Protein AF-A0A5N3XY43-F1 (afdb_monomer)

InterPro domains:
  IPR001593 Small ribosomal subunit protein eS1 [PF01015] (17-109)
  IPR001593 Small ribosomal subunit protein eS1 [SM01397] (16-176)

pLDDT: mean 75.76, std 17.8, range [31.78, 92.0]

Organism: Muntiacus reevesi (NCBI:txid9886)

Nearest PDB structures (foldseek):
  7mqa-assembly1_NM  TM=8.660E-01  e=2.996E-18  Homo sapiens
  8p09-assembly1_D  TM=9.189E-01  e=1.490E-16  Oryctolagus cuniculus
  7oyc-assembly1_B2  TM=9.292E-01  e=2.317E-16  Xenopus laevis
  7oyb-assembly1_B2  TM=9.278E-01  e=1.440E-15  Danio rerio
  9cai-assembly1_AB  TM=9.083E-01  e=4.328E-14  Caenorhabditis elegans

Structure (mmCIF, N/CA/C/O backbone):
data_AF-A0A5N3XY43-F1
#
_entry.id   AF-A0A5N3XY43-F1
#
loop_
_atom_site.group_PDB
_atom_site.id
_atom_site.type_symbol
_atom_site.label_atom_id
_atom_site.label_alt_id
_atom_site.label_comp_id
_atom_site.label_asym_id
_atom_site.label_entity_id
_atom_site.label_seq_id
_atom_site.pdbx_PDB_ins_code
_atom_site.Cartn_x
_atom_site.Cartn_y
_atom_site.Cartn_z
_atom_site.occupancy
_atom_site.B_iso_or_equiv
_atom_site.auth_seq_id
_atom_site.auth_comp_id
_atom_site.auth_asym_id
_atom_site.auth_atom_id
_atom_site.pdbx_PDB_model_num
ATOM 1 N N . MET A 1 1 ? -72.876 29.616 42.151 1.00 42.25 1 MET A N 1
ATOM 2 C CA . MET A 1 1 ? -71.482 29.962 41.789 1.00 42.25 1 MET A CA 1
ATOM 3 C C . MET A 1 1 ? -70.571 28.803 42.185 1.00 42.25 1 MET A C 1
ATOM 5 O O . MET A 1 1 ? -70.225 28.684 43.352 1.00 42.25 1 MET A O 1
ATOM 9 N N . ALA A 1 2 ? -70.260 27.891 41.260 1.00 40.72 2 ALA A N 1
ATOM 10 C CA . ALA A 1 2 ? -69.389 26.744 41.533 1.00 40.72 2 ALA A CA 1
ATOM 11 C C . ALA A 1 2 ? -67.927 27.127 41.252 1.00 40.72 2 ALA A C 1
ATOM 13 O O . ALA A 1 2 ? -67.560 27.391 40.110 1.00 40.72 2 ALA A O 1
ATOM 14 N N . VAL A 1 3 ? -67.096 27.186 42.295 1.00 43.31 3 VAL A N 1
ATOM 15 C CA . VAL A 1 3 ? -65.660 27.475 42.177 1.00 43.31 3 VAL A CA 1
ATOM 16 C C . VAL A 1 3 ? -64.920 26.167 41.895 1.00 43.31 3 VAL A C 1
ATOM 18 O O . VAL A 1 3 ? -64.673 25.366 42.796 1.00 43.31 3 VAL A O 1
ATOM 21 N N . VAL A 1 4 ? -64.575 25.933 40.628 1.00 40.78 4 VAL A N 1
ATOM 22 C CA . VAL A 1 4 ? -63.738 24.802 40.203 1.00 40.78 4 VAL A CA 1
ATOM 23 C C . VAL A 1 4 ? -62.291 25.057 40.633 1.00 40.78 4 VAL A C 1
ATOM 25 O O . VAL A 1 4 ? -61.603 25.931 40.107 1.00 40.78 4 VAL A O 1
ATOM 28 N N . LYS A 1 5 ? -61.809 24.275 41.603 1.00 55.19 5 LYS A N 1
ATOM 29 C CA . LYS A 1 5 ? -60.388 24.207 41.966 1.00 55.19 5 LYS A CA 1
ATOM 30 C C . LYS A 1 5 ? -59.639 23.406 40.898 1.00 55.19 5 LYS A C 1
ATOM 32 O O . LYS A 1 5 ? -59.656 22.177 40.911 1.00 55.19 5 LYS A O 1
ATOM 37 N N . ASN A 1 6 ? -58.947 24.093 39.992 1.00 49.12 6 ASN A N 1
ATOM 38 C CA . ASN A 1 6 ? -58.052 23.450 39.031 1.00 49.12 6 ASN A CA 1
ATOM 39 C C . ASN A 1 6 ? -56.823 22.877 39.754 1.00 49.12 6 ASN A C 1
ATOM 41 O O . ASN A 1 6 ? -55.872 23.588 40.082 1.00 49.12 6 ASN A O 1
ATOM 45 N N . LYS A 1 7 ? -56.840 21.561 39.990 1.00 51.41 7 LYS A N 1
ATOM 46 C CA . LYS A 1 7 ? -55.684 20.785 40.446 1.00 51.41 7 LYS A CA 1
ATOM 47 C C . LYS A 1 7 ? -54.666 20.759 39.305 1.00 51.41 7 LYS A C 1
ATOM 49 O O . LYS A 1 7 ? -54.783 19.977 38.365 1.00 51.41 7 LYS A O 1
ATOM 54 N N . ARG A 1 8 ? -53.692 21.670 39.360 1.00 46.62 8 ARG A N 1
ATOM 55 C CA . ARG A 1 8 ? -52.588 21.768 38.400 1.00 46.62 8 ARG A CA 1
ATOM 56 C C . ARG A 1 8 ? -51.781 20.469 38.460 1.00 46.62 8 ARG A C 1
ATOM 58 O O . ARG A 1 8 ? -50.941 20.295 39.336 1.00 46.62 8 ARG A O 1
ATOM 65 N N . LEU A 1 9 ? -52.063 19.544 37.545 1.00 54.00 9 LEU A N 1
ATOM 66 C CA . LEU A 1 9 ? -51.230 18.371 37.311 1.00 54.00 9 LEU A CA 1
ATOM 67 C C . LEU A 1 9 ? -49.876 18.882 36.816 1.00 54.00 9 LEU A C 1
ATOM 69 O O . LEU A 1 9 ? -49.732 19.300 35.666 1.00 54.00 9 LEU A O 1
ATOM 73 N N . THR A 1 10 ? -48.882 18.897 37.701 1.00 53.62 10 THR A N 1
ATOM 74 C CA . THR A 1 10 ? -47.487 19.035 37.305 1.00 53.62 10 THR A CA 1
ATOM 75 C C . THR A 1 10 ? -47.173 17.833 36.432 1.00 53.62 10 THR A C 1
ATOM 77 O O . THR A 1 10 ? -46.960 16.719 36.904 1.00 53.62 10 THR A O 1
ATOM 80 N N . LYS A 1 11 ? -47.200 18.050 35.116 1.00 48.88 11 LYS A N 1
ATOM 81 C CA . LYS A 1 11 ? -46.644 17.124 34.138 1.00 48.88 11 LYS A CA 1
ATOM 82 C C . LYS A 1 11 ? -45.173 16.989 34.520 1.00 48.88 11 LYS A C 1
ATOM 84 O O . LYS A 1 11 ? -44.368 17.868 34.216 1.00 48.88 11 LYS A O 1
ATOM 89 N N . GLY A 1 12 ? -44.859 15.952 35.295 1.00 46.03 12 GLY A N 1
ATOM 90 C CA . GLY A 1 12 ? -43.515 15.582 35.701 1.00 46.03 12 GLY A CA 1
ATOM 91 C C . GLY A 1 12 ? -42.737 15.221 34.451 1.00 46.03 12 GLY A C 1
ATOM 92 O O . GLY A 1 12 ? -42.641 14.057 34.072 1.00 46.03 12 GLY A O 1
ATOM 93 N N . GLY A 1 13 ? -42.240 16.242 33.758 1.00 49.75 13 GLY A N 1
ATOM 94 C CA . GLY A 1 13 ? -41.305 16.077 32.671 1.00 49.75 13 GLY A CA 1
ATOM 95 C C . GLY A 1 13 ? -40.094 15.392 33.265 1.00 49.75 13 GLY A C 1
ATOM 96 O O . GLY A 1 13 ? -39.382 15.997 34.065 1.00 49.75 13 GLY A O 1
ATOM 97 N N . LYS A 1 14 ? -39.885 14.123 32.895 1.00 53.78 14 LYS A N 1
ATOM 98 C CA . LYS A 1 14 ? -38.599 13.439 33.019 1.00 53.78 14 LYS A CA 1
ATOM 99 C C . LYS A 1 14 ? -37.546 14.467 32.621 1.00 53.78 14 LYS A C 1
ATOM 101 O O . LYS A 1 14 ? -37.461 14.822 31.444 1.00 53.78 14 LYS A O 1
ATOM 106 N N . LYS A 1 15 ? -36.820 15.004 33.608 1.00 49.09 15 LYS A N 1
ATOM 107 C CA . LYS A 1 15 ? -35.686 15.900 33.392 1.00 49.09 15 LYS A CA 1
ATOM 108 C C . LYS A 1 15 ? -34.779 15.110 32.464 1.00 49.09 15 LYS A C 1
ATOM 110 O O . LYS A 1 15 ? -34.181 14.124 32.891 1.00 49.09 15 LYS A O 1
ATOM 115 N N . ARG A 1 16 ? -34.797 15.454 31.170 1.00 53.62 16 ARG A N 1
ATOM 116 C CA . ARG A 1 16 ? -33.917 14.868 30.162 1.00 53.62 16 ARG A CA 1
ATOM 117 C C . ARG A 1 16 ? -32.537 14.958 30.781 1.00 53.62 16 ARG A C 1
ATOM 119 O O . ARG A 1 16 ? -32.094 16.073 31.055 1.00 53.62 16 ARG A O 1
ATOM 126 N N . ALA A 1 17 ? -31.945 13.802 31.086 1.00 58.19 17 ALA A N 1
ATOM 127 C CA . ALA A 1 17 ? -30.594 13.719 31.606 1.00 58.19 17 ALA A CA 1
ATOM 128 C C . ALA A 1 17 ? -29.759 14.685 30.772 1.00 58.19 17 ALA A C 1
ATOM 130 O O . ALA A 1 17 ? -29.718 14.562 29.543 1.00 58.19 17 ALA A O 1
ATOM 131 N N . LYS A 1 18 ? -29.257 15.734 31.430 1.00 55.16 18 LYS A N 1
ATOM 132 C CA . LYS A 1 18 ? -28.479 16.794 30.799 1.00 55.16 18 LYS A CA 1
ATOM 133 C C . LYS A 1 18 ? -27.360 16.042 30.091 1.00 55.16 18 LYS A C 1
ATOM 135 O O . LYS A 1 18 ? -26.547 15.431 30.779 1.00 55.16 18 LYS A O 1
ATOM 140 N N . LYS A 1 19 ? -27.398 15.954 28.754 1.00 64.38 19 LYS A N 1
ATOM 141 C CA . LYS A 1 19 ? -26.321 15.313 27.997 1.00 64.38 19 LYS A CA 1
ATOM 142 C C . LYS A 1 19 ? -25.081 16.093 28.389 1.00 64.38 19 LYS A C 1
ATOM 144 O O . LYS A 1 19 ? -24.950 17.255 28.009 1.00 64.38 19 LYS A O 1
ATOM 149 N N . THR A 1 20 ? -24.248 15.496 29.230 1.00 68.31 20 THR A N 1
ATOM 150 C CA . THR A 1 20 ? -22.934 16.041 29.509 1.00 68.31 20 THR A CA 1
ATOM 151 C C . THR A 1 20 ? -22.259 16.158 28.152 1.00 68.31 20 THR A C 1
ATOM 153 O O . THR A 1 20 ? -22.354 15.254 27.314 1.00 68.31 20 THR A O 1
ATOM 156 N N . VAL A 1 21 ? -21.703 17.333 27.871 1.00 76.81 21 VAL A N 1
ATOM 157 C CA . VAL A 1 21 ? -20.930 17.550 26.653 1.00 76.81 21 VAL A CA 1
ATOM 158 C C . VAL A 1 21 ? -19.679 16.697 26.821 1.00 76.81 21 VAL A C 1
ATOM 160 O O . VAL A 1 21 ? -18.743 17.079 27.510 1.00 76.81 21 VAL A O 1
ATOM 163 N N . VAL A 1 22 ? -19.740 15.467 26.313 1.00 78.50 22 VAL A N 1
ATOM 164 C CA . VAL A 1 22 ? -18.626 14.521 26.342 1.00 78.50 22 VAL A CA 1
ATOM 165 C C . VAL A 1 22 ? -17.770 14.790 25.119 1.00 78.50 22 VAL A C 1
ATOM 167 O O . VAL A 1 22 ? -18.287 14.791 23.997 1.00 78.50 22 VAL A O 1
ATOM 170 N N . ASP A 1 23 ? -16.476 14.984 25.354 1.00 87.88 23 ASP A N 1
ATOM 171 C CA . ASP A 1 23 ? -15.492 15.223 24.308 1.00 87.88 23 ASP A CA 1
ATOM 172 C C . ASP A 1 23 ? -15.515 14.093 23.250 1.00 87.88 23 ASP A C 1
ATOM 174 O O . ASP A 1 23 ? -15.510 12.909 23.609 1.00 87.88 23 ASP A O 1
ATOM 178 N N . PRO A 1 24 ? 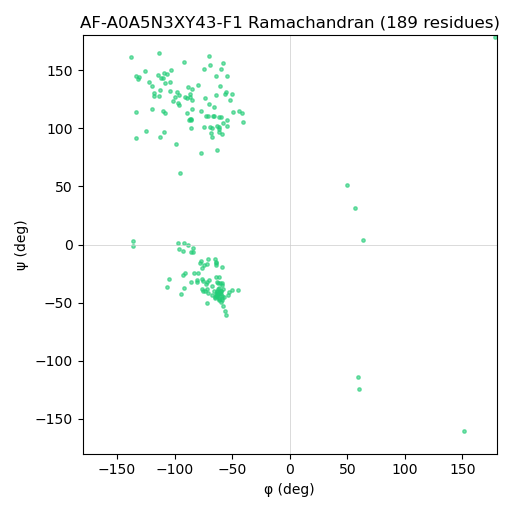-15.558 14.409 21.944 1.00 85.62 24 PRO A N 1
ATOM 179 C CA . PRO A 1 24 ? -15.601 13.397 20.890 1.00 85.62 24 PRO A CA 1
ATOM 180 C C . PRO A 1 24 ? -14.389 12.452 20.838 1.00 85.62 24 PRO A C 1
ATOM 182 O O . PRO A 1 24 ? -14.544 11.314 20.389 1.00 85.62 24 PRO A O 1
ATOM 185 N N . VAL A 1 25 ? -13.201 12.881 21.275 1.00 89.62 25 VAL A N 1
ATOM 186 C CA . VAL A 1 25 ? -11.962 12.081 21.275 1.00 89.62 25 VAL A CA 1
ATOM 187 C C . VAL A 1 25 ? -11.971 11.050 22.399 1.00 89.62 25 VAL A C 1
ATOM 189 O O . VAL A 1 25 ? -11.489 9.940 22.195 1.00 89.62 25 VAL A O 1
ATOM 192 N N . SER A 1 26 ? -12.620 11.342 23.530 1.00 86.81 26 SER A N 1
ATOM 193 C CA . SER A 1 26 ? -12.769 10.386 24.647 1.00 86.81 26 SER A CA 1
ATOM 194 C C . SER A 1 26 ? -13.476 9.074 24.265 1.00 86.81 26 SER A C 1
ATOM 196 O O . SER A 1 26 ? -13.355 8.061 24.950 1.00 86.81 26 SER A O 1
ATOM 198 N N . LYS A 1 27 ? -14.219 9.081 23.152 1.00 88.75 27 LYS A N 1
ATOM 199 C CA . LYS A 1 27 ? -14.930 7.915 22.610 1.00 88.75 27 LYS A CA 1
ATOM 200 C C . LYS A 1 27 ? -14.102 7.121 21.602 1.00 88.75 27 LYS A C 1
ATOM 202 O O . LYS A 1 27 ? -14.636 6.176 21.019 1.00 88.75 27 LYS A O 1
ATOM 207 N N . LYS A 1 28 ? -12.856 7.515 21.337 1.00 91.94 28 LYS A N 1
ATOM 208 C CA . LYS A 1 28 ? -11.986 6.880 20.349 1.00 91.94 28 LYS A CA 1
ATOM 209 C C . LYS A 1 28 ? -10.841 6.129 21.030 1.00 91.94 28 LYS A C 1
ATOM 211 O O . LYS A 1 28 ? -10.302 6.596 22.025 1.00 91.94 28 LYS A O 1
ATOM 216 N N . ASP A 1 29 ? -10.469 4.989 20.460 1.00 90.88 29 ASP A N 1
ATOM 217 C CA . ASP A 1 29 ? -9.334 4.175 20.891 1.00 90.88 29 ASP A CA 1
ATOM 218 C C . ASP A 1 29 ? -8.247 4.145 19.813 1.00 90.88 29 ASP A C 1
ATOM 220 O O . ASP A 1 29 ? -8.529 4.165 18.611 1.00 90.88 29 ASP A O 1
ATOM 224 N N . TRP A 1 30 ? -6.993 4.093 20.266 1.00 91.50 30 TRP A N 1
ATOM 225 C CA . TRP A 1 30 ? -5.820 3.970 19.407 1.00 91.50 30 TRP A CA 1
ATOM 226 C C . TRP A 1 30 ? -5.545 2.508 19.054 1.00 91.50 30 TRP A C 1
ATOM 228 O O . TRP A 1 30 ? -5.510 1.645 19.936 1.00 91.50 30 TRP A O 1
ATOM 238 N N . TYR A 1 31 ? -5.284 2.267 17.773 1.00 91.81 31 TYR A N 1
ATOM 239 C CA . TYR A 1 31 ? -4.891 0.982 17.208 1.00 91.81 31 TYR A CA 1
ATOM 240 C C . TYR A 1 31 ? -3.518 1.098 16.556 1.00 91.81 31 TYR A C 1
ATOM 242 O O . TYR A 1 31 ? -3.258 2.056 15.829 1.00 91.81 31 TYR A O 1
ATOM 250 N N . ASP A 1 32 ? -2.655 0.116 16.791 1.00 91.69 32 ASP A N 1
ATOM 251 C CA . ASP A 1 32 ? -1.311 0.075 16.219 1.00 91.69 32 ASP A CA 1
ATOM 252 C C . ASP A 1 32 ? -1.366 -0.555 14.824 1.00 91.69 32 ASP A C 1
ATOM 254 O O . ASP A 1 32 ? -1.853 -1.673 14.645 1.00 91.69 32 ASP A O 1
ATOM 258 N N . MET A 1 33 ? -0.869 0.157 13.817 1.00 90.31 33 MET A N 1
ATOM 259 C CA . MET A 1 33 ? -0.844 -0.318 12.438 1.00 90.31 33 MET A CA 1
ATOM 260 C C . MET A 1 33 ? 0.451 -1.047 12.125 1.00 90.31 33 MET A C 1
ATOM 262 O O . MET A 1 33 ? 1.549 -0.507 12.306 1.00 90.31 33 MET A O 1
ATOM 266 N N . LYS A 1 34 ? 0.301 -2.265 11.608 1.00 90.88 34 LYS A N 1
ATOM 267 C CA . LYS A 1 34 ? 1.396 -3.153 11.251 1.00 90.88 34 LYS A CA 1
ATOM 268 C C . LYS A 1 34 ? 1.459 -3.384 9.745 1.00 90.88 34 LYS A C 1
ATOM 270 O O . LYS A 1 34 ? 0.468 -3.772 9.122 1.00 90.88 34 LYS A O 1
ATOM 275 N N . ALA A 1 35 ? 2.638 -3.160 9.178 1.00 88.88 35 ALA A N 1
ATOM 276 C CA . ALA A 1 35 ? 2.973 -3.475 7.799 1.00 88.88 35 ALA A CA 1
ATOM 277 C C . ALA A 1 35 ? 3.047 -4.988 7.577 1.00 88.88 35 ALA A C 1
ATOM 279 O O . ALA A 1 35 ? 3.343 -5.757 8.499 1.00 88.88 35 ALA A O 1
ATOM 280 N N . SER A 1 36 ? 2.819 -5.394 6.328 1.00 85.31 36 SER A N 1
ATOM 281 C CA . SER A 1 36 ? 3.077 -6.757 5.862 1.00 85.31 36 SER A CA 1
ATOM 282 C C . SER A 1 36 ? 4.549 -7.157 6.053 1.00 85.31 36 SER A C 1
ATOM 284 O O . SER A 1 36 ? 5.448 -6.317 6.097 1.00 85.31 36 SER A O 1
ATOM 286 N N . VAL A 1 37 ? 4.803 -8.466 6.136 1.00 83.44 37 VAL A N 1
ATOM 287 C CA . VAL A 1 37 ? 6.124 -9.066 6.415 1.00 83.44 37 VAL A CA 1
ATOM 288 C C . VAL A 1 37 ? 7.160 -8.781 5.318 1.00 83.44 37 VAL A C 1
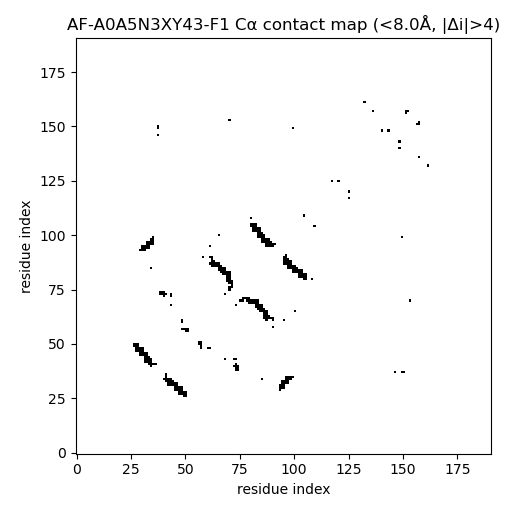ATOM 290 O O . VAL A 1 37 ? 8.351 -8.940 5.554 1.00 83.44 37 VAL A O 1
ATOM 293 N N . SER A 1 38 ? 6.734 -8.339 4.132 1.00 82.38 38 SER A N 1
ATOM 294 C CA . SER A 1 38 ? 7.641 -7.931 3.050 1.00 82.38 38 SER A CA 1
ATOM 295 C C . SER A 1 38 ? 8.509 -6.713 3.396 1.00 82.38 38 SER A C 1
ATOM 297 O O . 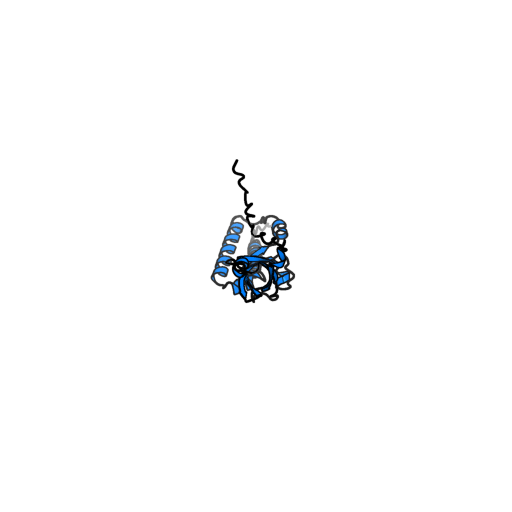SER A 1 38 ? 9.489 -6.455 2.705 1.00 82.38 38 SER A O 1
ATOM 299 N N . PHE A 1 39 ? 8.170 -5.969 4.451 1.00 84.62 39 PHE A N 1
ATOM 300 C CA . PHE A 1 39 ? 8.873 -4.760 4.866 1.00 84.62 39 PHE A CA 1
ATOM 301 C C . PHE A 1 39 ? 9.668 -4.963 6.159 1.00 84.62 39 PHE A C 1
ATOM 303 O O . PHE A 1 39 ? 9.259 -5.719 7.043 1.00 84.62 39 PHE A O 1
ATOM 310 N N . ASN A 1 40 ? 10.801 -4.264 6.284 1.00 85.19 40 ASN A N 1
ATOM 311 C CA . ASN A 1 40 ? 11.683 -4.394 7.446 1.00 85.19 40 ASN A CA 1
ATOM 312 C C . ASN A 1 40 ? 11.058 -3.742 8.692 1.00 85.19 40 ASN A C 1
ATOM 314 O O . ASN A 1 40 ? 10.912 -4.374 9.742 1.00 85.19 40 ASN A O 1
ATOM 318 N N . ILE A 1 41 ? 10.607 -2.490 8.562 1.00 87.69 41 ILE A N 1
ATOM 319 C CA . ILE A 1 41 ? 9.897 -1.789 9.632 1.00 87.69 41 ILE A CA 1
ATOM 320 C C . ILE A 1 41 ? 8.421 -2.163 9.569 1.00 87.69 41 ILE A C 1
ATOM 322 O O . ILE A 1 41 ? 7.716 -1.842 8.616 1.00 87.69 41 ILE A O 1
ATOM 326 N N . ARG A 1 42 ? 7.923 -2.819 10.621 1.00 88.94 42 ARG A N 1
ATOM 327 C CA . ARG A 1 42 ? 6.511 -3.221 10.679 1.00 88.94 42 ARG A CA 1
ATOM 328 C C . ARG A 1 42 ? 5.608 -2.193 11.333 1.00 88.94 42 ARG A C 1
ATOM 330 O O . ARG A 1 42 ? 4.425 -2.197 11.045 1.00 88.94 42 ARG A O 1
ATOM 337 N N . ASN A 1 43 ? 6.107 -1.324 12.202 1.00 87.81 43 ASN A N 1
ATOM 338 C CA . ASN A 1 43 ? 5.250 -0.356 12.882 1.00 87.81 43 ASN A CA 1
ATOM 339 C C . ASN A 1 43 ? 5.110 0.901 12.016 1.00 87.81 43 ASN A C 1
ATOM 341 O O . ASN A 1 43 ? 6.051 1.677 11.905 1.00 87.81 43 ASN A O 1
ATOM 345 N N . ILE A 1 44 ? 3.937 1.085 11.408 1.00 83.69 44 ILE A N 1
ATOM 346 C CA . ILE A 1 44 ? 3.649 2.199 10.484 1.00 83.69 44 ILE A CA 1
ATOM 347 C C . ILE A 1 44 ? 3.195 3.439 11.266 1.00 83.69 44 ILE A C 1
ATOM 349 O O . ILE A 1 44 ? 3.444 4.572 10.867 1.00 83.69 44 ILE A O 1
ATOM 353 N N . GLY A 1 45 ? 2.508 3.223 12.389 1.00 88.44 45 GLY A N 1
ATOM 354 C CA . GLY A 1 45 ? 1.953 4.285 13.219 1.00 88.44 45 GLY A CA 1
ATOM 355 C C . GLY A 1 45 ? 0.713 3.822 13.969 1.00 88.44 45 GLY A C 1
ATOM 356 O O . GLY A 1 45 ? 0.484 2.622 14.127 1.00 88.44 45 GLY A O 1
ATOM 357 N N . LYS A 1 46 ? -0.097 4.781 14.422 1.00 91.06 46 LYS A N 1
ATOM 358 C CA . LYS A 1 46 ? -1.350 4.514 15.131 1.00 91.06 46 LYS A CA 1
ATOM 359 C C . LYS A 1 46 ? -2.522 5.158 14.411 1.00 91.06 46 LYS A C 1
ATOM 361 O O . LYS A 1 46 ? -2.409 6.295 13.959 1.00 91.06 46 LYS A O 1
ATOM 366 N N . ASN A 1 47 ? -3.645 4.456 14.349 1.00 90.38 47 ASN A N 1
ATOM 367 C CA . ASN A 1 47 ? -4.905 4.995 13.855 1.00 90.38 47 ASN A CA 1
ATOM 368 C C . ASN A 1 47 ? -5.915 5.111 15.000 1.00 90.38 47 ASN A C 1
ATOM 370 O O . ASN A 1 47 ? -5.951 4.269 15.897 1.00 90.38 47 ASN A O 1
ATOM 374 N N . LEU A 1 48 ? -6.729 6.161 14.975 1.00 90.06 48 LEU A N 1
ATOM 375 C CA . LEU A 1 48 ? -7.697 6.470 16.020 1.00 90.06 48 LEU A CA 1
ATOM 376 C C . LEU A 1 48 ? -9.113 6.243 15.487 1.00 90.06 48 LEU A C 1
ATOM 378 O O . LEU A 1 48 ? -9.576 6.990 14.624 1.00 90.06 48 LEU A O 1
ATOM 382 N N . VAL A 1 49 ? -9.834 5.271 16.045 1.00 90.88 49 VAL A N 1
ATOM 383 C CA . VAL A 1 49 ? -11.214 4.964 15.635 1.00 90.88 49 VAL A CA 1
ATOM 384 C C . VAL A 1 49 ? -12.163 4.978 16.825 1.00 90.88 49 VAL A C 1
ATOM 386 O O . VAL A 1 49 ? -11.787 4.719 17.964 1.00 90.88 49 VAL A O 1
ATOM 389 N N . THR A 1 50 ? -13.418 5.343 16.569 1.00 90.38 50 THR A N 1
ATOM 390 C CA . THR A 1 50 ? -14.486 5.326 17.570 1.00 90.38 50 THR A CA 1
ATOM 391 C C . THR A 1 50 ? -14.713 3.922 18.117 1.00 90.38 50 THR A C 1
ATOM 393 O O . THR A 1 50 ? -14.825 2.964 17.350 1.00 90.38 50 THR A O 1
ATOM 396 N N . ARG A 1 51 ? -14.867 3.821 19.438 1.00 89.69 51 ARG A N 1
ATOM 397 C CA . ARG A 1 51 ? -15.318 2.604 20.119 1.00 89.69 51 ARG A CA 1
ATOM 398 C C . ARG A 1 51 ? -16.640 2.111 19.549 1.00 89.69 51 ARG A C 1
ATOM 400 O O . ARG A 1 51 ? -17.505 2.928 19.223 1.00 89.69 51 ARG A O 1
ATOM 407 N N . THR A 1 52 ? -16.803 0.793 19.506 1.00 89.81 52 THR A N 1
ATOM 408 C CA . THR A 1 52 ? -18.045 0.136 19.100 1.00 89.81 52 THR A CA 1
ATOM 409 C C . THR A 1 52 ? -19.215 0.703 19.901 1.00 89.81 52 THR A C 1
ATOM 411 O O . THR A 1 52 ? -19.192 0.727 21.133 1.00 89.81 52 THR A O 1
ATOM 414 N N . GLN A 1 53 ? -20.231 1.194 19.195 1.00 85.19 53 GLN A N 1
ATOM 415 C CA . GLN A 1 53 ? -21.440 1.769 19.785 1.00 85.19 53 GLN A CA 1
ATOM 416 C C . GLN A 1 53 ? -22.662 1.200 19.069 1.00 85.19 53 GLN A C 1
ATOM 418 O O . GLN A 1 53 ? -22.892 1.479 17.890 1.00 85.19 53 GLN A O 1
ATOM 423 N N . GLY A 1 54 ? -23.462 0.417 19.795 1.00 88.75 54 GLY A N 1
ATOM 424 C CA . GLY A 1 54 ? -24.617 -0.274 19.224 1.00 88.75 54 GLY A CA 1
ATOM 425 C C . GLY A 1 54 ? -24.187 -1.231 18.113 1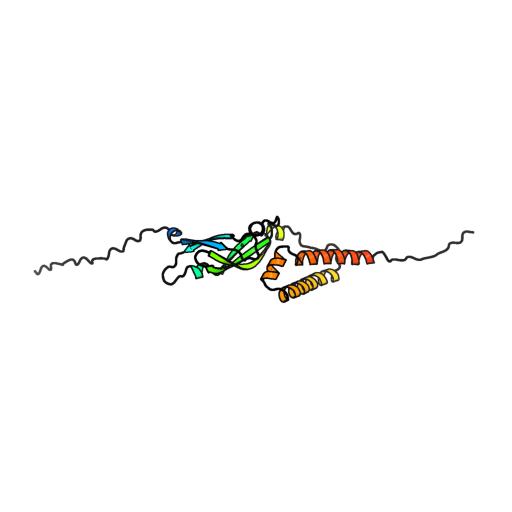.00 88.75 54 GLY A C 1
ATOM 426 O O . GLY A 1 54 ? -23.336 -2.086 18.329 1.00 88.75 54 GLY A O 1
ATOM 427 N N . THR A 1 55 ? -24.755 -1.062 16.921 1.00 90.06 55 THR A N 1
ATOM 428 C CA . THR A 1 55 ? -24.464 -1.881 15.733 1.00 90.06 55 THR A CA 1
ATOM 429 C C . THR A 1 55 ? -23.236 -1.428 14.941 1.00 90.06 55 THR A C 1
ATOM 431 O O . THR A 1 55 ? -22.838 -2.112 14.005 1.00 90.06 55 THR A O 1
ATOM 434 N N . LYS A 1 56 ? -22.621 -0.287 15.280 1.00 87.06 56 LYS A N 1
ATOM 435 C CA . LYS A 1 56 ? -21.423 0.207 14.587 1.00 87.06 56 LYS A CA 1
ATOM 436 C C . LYS A 1 56 ? -20.175 -0.397 15.212 1.00 87.06 56 LYS A C 1
ATOM 438 O O . LYS A 1 56 ? -19.806 -0.009 16.322 1.00 87.06 56 LYS A O 1
ATOM 443 N N . ILE A 1 57 ? -19.540 -1.318 14.495 1.00 90.00 57 ILE A N 1
ATOM 444 C CA . ILE A 1 57 ? -18.346 -2.031 14.948 1.00 90.00 57 ILE A CA 1
ATOM 445 C C . ILE A 1 57 ? -17.093 -1.235 14.573 1.00 90.00 57 ILE A C 1
ATOM 447 O O . ILE A 1 57 ? -16.959 -0.739 13.455 1.00 90.00 57 ILE A O 1
ATOM 451 N N . THR A 1 58 ? -16.148 -1.124 15.506 1.00 84.38 58 THR A N 1
ATOM 452 C CA . THR A 1 58 ? -14.853 -0.463 15.276 1.00 84.38 58 THR A CA 1
ATOM 453 C C . THR A 1 58 ? -14.040 -1.107 14.146 1.00 84.38 58 THR A C 1
ATOM 455 O O . THR A 1 58 ? -13.368 -0.392 13.410 1.00 84.38 58 THR A O 1
ATOM 458 N N . SER A 1 59 ? -14.112 -2.433 13.972 1.00 85.62 59 SER A N 1
ATOM 459 C CA . SER A 1 59 ? -13.379 -3.152 12.919 1.00 85.62 59 SER A CA 1
ATOM 460 C C . SER A 1 59 ? -13.769 -2.710 11.516 1.00 85.62 59 SER A C 1
ATOM 462 O O . SER A 1 59 ? -12.900 -2.599 10.660 1.00 85.62 59 SER A O 1
ATOM 464 N N . ASP A 1 60 ? -15.047 -2.420 11.288 1.00 87.25 60 ASP A N 1
ATOM 465 C CA . ASP A 1 60 ? -15.554 -2.062 9.960 1.00 87.25 60 ASP A CA 1
ATOM 466 C C . ASP A 1 60 ? -15.167 -0.630 9.592 1.00 87.25 60 ASP A C 1
ATOM 468 O O . ASP A 1 60 ? -14.947 -0.326 8.430 1.00 87.25 60 ASP A O 1
ATOM 472 N N . GLY A 1 61 ? -15.021 0.245 10.594 1.00 85.12 61 GLY A N 1
ATOM 473 C CA . GLY A 1 61 ? -14.472 1.588 10.399 1.00 85.12 61 GLY A CA 1
ATOM 474 C C . GLY A 1 61 ? -12.946 1.627 10.259 1.00 85.12 61 GLY A C 1
ATOM 475 O O . GLY A 1 61 ? -12.412 2.655 9.856 1.00 85.12 61 GLY A O 1
ATOM 476 N N . LEU A 1 62 ? -12.245 0.550 10.632 1.00 86.56 62 LEU A N 1
ATOM 477 C CA . LEU A 1 62 ? -10.795 0.405 10.458 1.00 86.56 62 LEU A CA 1
ATOM 478 C C . LEU A 1 62 ? -10.443 -0.267 9.133 1.00 86.56 62 LEU A C 1
ATOM 480 O O . LEU A 1 62 ? -9.445 0.099 8.515 1.00 86.56 62 LEU A O 1
ATOM 484 N N . ARG A 1 63 ? -11.241 -1.251 8.713 1.00 85.25 63 ARG A N 1
ATOM 485 C CA . ARG A 1 63 ? -11.116 -1.893 7.404 1.00 85.25 63 ARG A CA 1
ATOM 486 C C . ARG A 1 63 ? -11.285 -0.863 6.290 1.00 85.25 63 ARG A C 1
ATOM 488 O O . ARG A 1 63 ? -11.909 0.178 6.477 1.00 85.25 63 ARG A O 1
ATOM 495 N N . ASP A 1 64 ? -10.631 -1.127 5.167 1.00 83.00 64 ASP A N 1
ATOM 496 C CA . ASP A 1 64 ? -10.620 -0.273 3.972 1.00 83.00 64 ASP A CA 1
ATOM 497 C C . ASP A 1 64 ? -9.991 1.121 4.143 1.00 83.00 64 ASP A C 1
ATOM 499 O O . ASP A 1 64 ? -9.919 1.902 3.193 1.00 83.00 64 ASP A O 1
ATOM 503 N N . CYS A 1 65 ? -9.438 1.435 5.318 1.00 85.56 65 CYS A N 1
ATOM 504 C CA . CYS A 1 65 ? -8.590 2.609 5.476 1.00 85.56 65 CYS A CA 1
ATOM 505 C C . CYS A 1 65 ? -7.264 2.386 4.732 1.00 85.56 65 CYS A C 1
ATOM 507 O O . CYS A 1 65 ? -6.519 1.452 5.045 1.00 85.56 65 CYS A O 1
ATOM 509 N N . VAL A 1 66 ? -6.969 3.261 3.765 1.00 90.44 66 VAL A N 1
ATOM 510 C CA . VAL A 1 66 ? -5.729 3.246 2.978 1.00 90.44 66 VAL A CA 1
ATOM 511 C C . VAL A 1 66 ? -4.751 4.273 3.539 1.00 90.44 66 VAL A C 1
ATOM 513 O O . VAL A 1 66 ? -5.070 5.454 3.662 1.00 90.44 66 VAL A O 1
ATOM 516 N N . PHE A 1 67 ? -3.539 3.823 3.837 1.00 88.75 67 PHE A N 1
ATOM 517 C CA . PHE A 1 67 ? -2.453 4.639 4.360 1.00 88.75 67 PHE A CA 1
ATOM 518 C C . PHE A 1 67 ? -1.343 4.755 3.339 1.00 88.75 67 PHE A C 1
ATOM 520 O O . PHE A 1 67 ? -0.904 3.760 2.770 1.00 88.75 67 PHE A O 1
ATOM 527 N N . GLU A 1 68 ? -0.870 5.975 3.134 1.00 89.69 68 GLU A N 1
ATOM 528 C CA . GLU A 1 68 ? 0.250 6.261 2.253 1.00 89.69 68 GLU A CA 1
ATOM 529 C C . GLU A 1 68 ? 1.513 6.470 3.089 1.00 89.69 68 GLU A C 1
ATOM 531 O O . GLU A 1 68 ? 1.537 7.321 3.978 1.00 89.69 68 GLU A O 1
ATOM 536 N N . MET A 1 69 ? 2.560 5.695 2.811 1.00 87.50 69 MET A N 1
ATOM 537 C CA . MET A 1 69 ? 3.834 5.766 3.525 1.00 87.50 69 MET A CA 1
ATOM 538 C C . MET A 1 69 ? 5.002 5.814 2.542 1.00 87.50 69 MET A C 1
ATOM 540 O O . MET A 1 69 ? 4.970 5.150 1.509 1.00 87.50 69 MET A O 1
ATOM 544 N N . SER A 1 70 ? 6.044 6.592 2.838 1.00 87.00 70 SER A N 1
ATOM 545 C CA . SER A 1 70 ? 7.264 6.596 2.024 1.00 87.00 70 SER A CA 1
ATOM 546 C C . SER A 1 70 ? 8.102 5.337 2.261 1.00 87.00 70 SER A C 1
ATOM 548 O O . SER A 1 70 ? 8.102 4.772 3.357 1.00 87.00 70 SER A O 1
ATOM 550 N N . LEU A 1 71 ? 8.858 4.916 1.244 1.00 85.50 71 LEU A N 1
ATOM 551 C CA . LEU A 1 71 ? 9.749 3.754 1.336 1.00 85.50 71 LEU A CA 1
ATOM 552 C C . LEU A 1 71 ? 10.842 3.924 2.410 1.00 85.50 71 LEU A C 1
ATOM 554 O O . LEU A 1 71 ? 11.183 2.959 3.091 1.00 85.50 71 LEU A O 1
ATOM 558 N N . THR A 1 72 ? 11.319 5.154 2.635 1.00 85.88 72 THR A N 1
ATOM 559 C CA . THR A 1 72 ? 12.284 5.484 3.705 1.00 85.88 72 THR A CA 1
ATOM 560 C C . THR A 1 72 ? 11.814 5.007 5.074 1.00 85.88 72 THR A C 1
ATOM 562 O O . THR A 1 72 ? 12.578 4.411 5.822 1.00 85.88 72 THR A O 1
ATOM 565 N N . ASN A 1 73 ? 10.535 5.206 5.387 1.00 85.31 73 ASN A N 1
ATOM 566 C CA . ASN A 1 73 ? 9.973 4.876 6.697 1.00 85.31 73 ASN A CA 1
ATOM 567 C C . ASN A 1 73 ? 9.734 3.373 6.864 1.00 85.31 73 ASN A C 1
ATOM 569 O O . ASN A 1 73 ? 9.478 2.899 7.966 1.00 85.31 73 ASN A O 1
ATOM 573 N N . LEU A 1 74 ? 9.768 2.634 5.759 1.00 84.62 74 LEU A N 1
ATOM 574 C CA . LEU A 1 74 ? 9.378 1.237 5.696 1.00 84.62 74 LEU A CA 1
ATOM 575 C C . LEU A 1 74 ? 10.597 0.306 5.609 1.00 84.62 74 LEU A C 1
ATOM 577 O O . LEU A 1 74 ? 10.560 -0.823 6.105 1.00 84.62 74 LEU A O 1
ATOM 581 N N . GLN A 1 75 ? 11.693 0.790 5.019 1.00 81.75 75 GLN A N 1
ATOM 582 C CA . GLN A 1 75 ? 12.891 -0.005 4.753 1.00 81.75 75 GLN A CA 1
ATOM 583 C C . GLN A 1 75 ? 14.222 0.694 5.077 1.00 81.75 75 GLN A C 1
ATOM 585 O O . GLN A 1 75 ? 15.260 0.049 4.966 1.00 81.75 75 GLN A O 1
ATOM 590 N N . ASN A 1 76 ? 14.202 1.952 5.542 1.00 78.81 76 ASN A N 1
ATOM 591 C CA . ASN A 1 76 ? 15.395 2.773 5.812 1.00 78.81 76 ASN A CA 1
ATOM 592 C C . ASN A 1 76 ? 16.330 2.940 4.600 1.00 78.81 76 ASN A C 1
ATOM 594 O O . ASN A 1 76 ? 17.540 3.042 4.766 1.00 78.81 76 ASN A O 1
ATOM 598 N N . ASP A 1 77 ? 15.776 2.940 3.388 1.00 78.44 77 ASP A N 1
ATOM 599 C CA . ASP A 1 77 ? 16.527 3.195 2.154 1.00 78.44 77 ASP A CA 1
ATOM 600 C C . ASP A 1 77 ? 16.500 4.696 1.799 1.00 78.44 77 ASP A C 1
ATOM 602 O O . ASP A 1 77 ? 15.574 5.410 2.194 1.00 78.44 77 ASP A O 1
ATOM 606 N N . GLU A 1 78 ? 17.473 5.182 1.026 1.00 68.62 78 GLU A N 1
ATOM 607 C CA . GLU A 1 78 ? 17.619 6.602 0.642 1.00 68.62 78 GLU A CA 1
ATOM 608 C C . GLU A 1 78 ? 16.537 7.074 -0.353 1.00 68.62 78 GLU A C 1
ATOM 610 O O . GLU A 1 78 ? 16.332 8.269 -0.584 1.00 68.62 78 GLU A O 1
ATOM 615 N N . VAL A 1 79 ? 15.790 6.136 -0.937 1.00 76.12 79 VAL A N 1
ATOM 616 C CA . VAL A 1 79 ? 14.776 6.381 -1.969 1.00 76.12 79 VAL A CA 1
ATOM 617 C C . VAL A 1 79 ? 13.479 6.940 -1.357 1.00 76.12 79 VAL A C 1
ATOM 619 O O . VAL A 1 79 ? 12.470 6.250 -1.206 1.00 76.12 79 VAL A O 1
ATOM 622 N N . ALA A 1 80 ? 13.469 8.237 -1.044 1.00 77.56 80 ALA A N 1
ATOM 623 C CA . ALA A 1 80 ? 12.323 8.922 -0.429 1.00 77.56 80 ALA A CA 1
ATOM 624 C C . ALA A 1 80 ? 11.116 9.134 -1.357 1.00 77.56 80 ALA A C 1
ATOM 626 O O . ALA A 1 80 ? 10.010 9.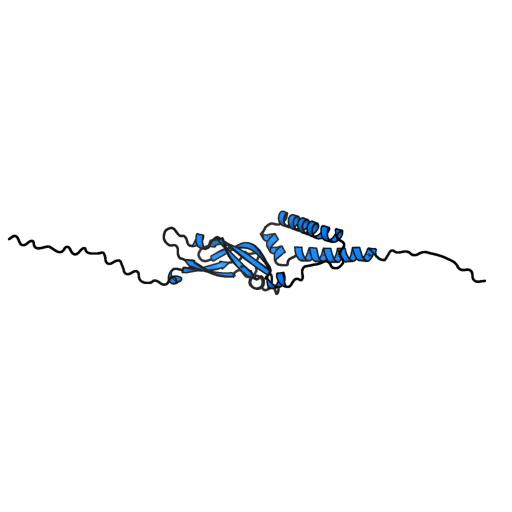417 -0.899 1.00 77.56 80 ALA A O 1
ATOM 627 N N . PHE A 1 81 ? 11.305 9.018 -2.670 1.00 82.25 81 PHE A N 1
ATOM 628 C CA . PHE A 1 81 ? 10.309 9.442 -3.652 1.00 82.25 81 PHE A CA 1
ATOM 629 C C . PHE A 1 81 ? 9.235 8.411 -3.996 1.00 82.25 81 PHE A C 1
ATOM 631 O O . PHE A 1 81 ? 8.300 8.734 -4.732 1.00 82.25 81 PHE A O 1
ATOM 638 N N . ARG A 1 82 ? 9.354 7.186 -3.482 1.00 86.94 82 ARG A N 1
ATOM 639 C CA . ARG A 1 82 ? 8.362 6.123 -3.666 1.00 86.94 82 ARG A CA 1
ATOM 640 C C . ARG A 1 82 ? 7.446 6.061 -2.455 1.00 86.94 82 ARG A C 1
ATOM 642 O O . ARG A 1 82 ? 7.911 6.041 -1.314 1.00 86.94 82 ARG A O 1
ATOM 649 N N . LYS A 1 83 ? 6.145 6.021 -2.716 1.00 89.56 83 LYS A N 1
ATOM 650 C CA . LYS A 1 83 ? 5.081 5.964 -1.718 1.00 89.56 83 LYS A CA 1
ATOM 651 C C . LYS A 1 83 ? 4.299 4.675 -1.899 1.00 89.56 83 LYS A C 1
ATOM 653 O O . LYS A 1 83 ? 3.879 4.352 -3.003 1.00 89.56 83 LYS A O 1
ATOM 658 N N . PHE A 1 84 ? 4.090 3.948 -0.817 1.00 89.75 84 PHE A N 1
ATOM 659 C CA . PHE A 1 84 ? 3.314 2.720 -0.776 1.00 89.75 84 PHE A CA 1
ATOM 660 C C . PHE A 1 84 ? 1.961 3.007 -0.138 1.00 89.75 84 PHE A C 1
ATOM 662 O O . PHE A 1 84 ? 1.885 3.642 0.913 1.00 89.75 84 PHE A O 1
ATOM 669 N N . LYS A 1 85 ? 0.898 2.538 -0.787 1.00 91.75 85 LYS A N 1
ATOM 670 C CA . LYS A 1 85 ? -0.472 2.555 -0.284 1.00 91.75 85 LYS A CA 1
ATOM 671 C C . LYS A 1 85 ? -0.753 1.197 0.345 1.00 91.75 85 LYS A C 1
ATOM 673 O O . LYS A 1 85 ? -0.661 0.168 -0.327 1.00 91.75 85 LYS A O 1
ATOM 678 N N . LEU A 1 86 ? -1.073 1.202 1.631 1.00 92.00 86 LEU A N 1
ATOM 679 C CA . LEU A 1 86 ? -1.340 0.019 2.439 1.00 92.00 86 LEU A CA 1
ATOM 680 C C . LEU A 1 86 ? -2.777 0.074 2.954 1.00 92.00 86 LEU A C 1
ATOM 682 O O . LEU A 1 86 ? -3.180 1.079 3.532 1.00 92.00 86 LEU A O 1
ATOM 686 N N . ILE A 1 87 ? -3.545 -0.989 2.745 1.00 91.81 87 ILE A N 1
ATOM 687 C CA . ILE A 1 87 ? -4.946 -1.099 3.172 1.00 91.81 87 ILE A CA 1
ATOM 688 C C . ILE A 1 87 ? -5.050 -1.989 4.407 1.00 91.81 87 ILE A C 1
ATOM 690 O O . ILE A 1 87 ? -4.365 -3.006 4.483 1.00 91.81 87 ILE A O 1
ATOM 694 N N . ILE A 1 88 ? -5.887 -1.632 5.381 1.00 90.56 88 ILE A N 1
ATOM 695 C CA . ILE A 1 88 ? -6.177 -2.520 6.517 1.00 90.56 88 ILE A CA 1
ATOM 696 C C . ILE A 1 88 ? -7.155 -3.612 6.067 1.00 90.56 88 ILE A C 1
ATOM 698 O O . ILE A 1 88 ? -8.317 -3.324 5.792 1.00 90.56 88 ILE A O 1
ATOM 702 N N . GLU A 1 89 ? -6.710 -4.870 6.063 1.00 90.12 89 GLU A N 1
ATOM 703 C CA . GLU A 1 89 ? -7.580 -6.027 5.792 1.00 90.12 89 GLU A CA 1
ATOM 704 C C . GLU A 1 89 ? -8.117 -6.651 7.081 1.00 90.12 89 GLU A C 1
ATOM 706 O O . GLU A 1 89 ? -9.294 -7.009 7.186 1.00 90.12 89 GLU A O 1
ATOM 711 N N . ASN A 1 90 ? -7.256 -6.789 8.093 1.00 89.69 90 ASN A N 1
ATOM 712 C CA . ASN A 1 90 ? -7.605 -7.523 9.300 1.00 89.69 90 ASN A CA 1
ATOM 713 C C . ASN A 1 90 ? -7.213 -6.774 10.573 1.00 89.69 90 ASN A C 1
ATOM 715 O O . ASN A 1 90 ? -6.174 -6.123 10.638 1.00 89.69 90 ASN A O 1
ATOM 719 N N . VAL A 1 91 ? -8.033 -6.909 11.613 1.00 88.50 91 VAL A N 1
ATOM 720 C CA . VAL A 1 91 ? -7.803 -6.302 12.927 1.00 88.50 91 VAL A CA 1
ATOM 721 C C . VAL A 1 91 ? -7.700 -7.424 13.956 1.00 88.50 91 VAL A C 1
ATOM 723 O O . VAL A 1 91 ? -8.652 -8.166 14.181 1.00 88.50 91 VAL A O 1
ATOM 726 N N . GLN A 1 92 ? -6.530 -7.557 14.576 1.00 87.62 92 GLN A N 1
ATOM 727 C CA . GLN A 1 92 ? -6.230 -8.532 15.622 1.00 87.62 92 GLN A CA 1
ATOM 728 C C . GLN A 1 92 ? -6.071 -7.815 16.964 1.00 87.62 92 GLN A C 1
ATOM 730 O O . GLN A 1 92 ? -5.006 -7.282 17.291 1.00 87.62 92 GLN A O 1
ATOM 735 N N . GLY A 1 93 ? -7.143 -7.784 17.756 1.00 88.06 93 GLY A N 1
ATOM 736 C CA . GLY A 1 93 ? -7.158 -7.038 19.013 1.00 88.06 93 GLY A CA 1
ATOM 737 C C . GLY A 1 93 ? -6.891 -5.552 18.762 1.00 88.06 93 GLY A C 1
ATOM 738 O O . GLY A 1 93 ? -7.697 -4.890 18.119 1.00 88.06 93 GLY A O 1
ATOM 739 N N . LYS A 1 94 ? -5.755 -5.035 19.249 1.00 88.25 94 LYS A N 1
ATOM 740 C CA . LYS A 1 94 ? -5.316 -3.641 19.025 1.00 88.25 94 LYS A CA 1
ATOM 741 C C . LYS A 1 94 ? -4.398 -3.452 17.812 1.00 88.25 94 LYS A C 1
ATOM 743 O O . LYS A 1 94 ? -4.071 -2.316 17.484 1.00 88.25 94 LYS A O 1
ATOM 748 N N . ASN A 1 95 ? -3.991 -4.534 17.148 1.00 91.25 95 ASN A N 1
ATOM 749 C CA . ASN A 1 95 ? -3.111 -4.478 15.984 1.00 91.25 95 ASN A CA 1
ATOM 750 C C . ASN A 1 95 ? -3.933 -4.523 14.692 1.00 91.25 95 ASN A C 1
ATOM 752 O O . ASN A 1 95 ? -4.728 -5.441 14.502 1.00 91.25 95 ASN A O 1
ATOM 756 N N . CYS A 1 96 ? -3.702 -3.589 13.778 1.00 90.38 96 CYS A N 1
ATOM 757 C CA . CYS A 1 96 ? -4.253 -3.620 12.424 1.00 90.38 96 CYS A CA 1
ATOM 758 C C . CYS A 1 96 ? -3.207 -4.194 11.468 1.00 90.38 96 CYS A C 1
ATOM 760 O O . CYS A 1 96 ? -2.107 -3.654 11.366 1.00 90.38 96 CYS A O 1
ATOM 762 N N . LEU A 1 97 ? -3.539 -5.284 10.785 1.00 91.25 97 LEU A N 1
ATOM 763 C CA . LEU A 1 97 ? -2.713 -5.889 9.748 1.00 91.25 97 LEU A CA 1
ATOM 764 C C . LEU A 1 97 ? -3.063 -5.266 8.400 1.00 91.25 97 LEU A C 1
ATOM 766 O O . LEU A 1 97 ? -4.230 -5.245 7.997 1.00 91.25 97 LEU A O 1
ATOM 770 N N . THR A 1 98 ? -2.037 -4.768 7.718 1.00 91.12 98 THR A N 1
ATOM 771 C CA . THR A 1 98 ? -2.183 -4.119 6.417 1.00 91.12 98 THR A CA 1
ATOM 772 C C . THR A 1 98 ? -1.672 -4.992 5.275 1.00 91.12 98 THR A C 1
ATOM 774 O O . THR A 1 98 ? -0.698 -5.732 5.431 1.00 91.12 98 THR A O 1
ATOM 777 N N . ASN A 1 99 ? -2.320 -4.874 4.119 1.00 91.50 99 ASN A N 1
ATOM 778 C CA . ASN A 1 99 ? -1.902 -5.462 2.855 1.00 91.50 99 ASN A CA 1
ATOM 779 C C . ASN A 1 99 ? -1.516 -4.364 1.850 1.00 91.50 99 ASN A C 1
ATOM 781 O O . ASN A 1 99 ? -1.813 -3.182 2.042 1.00 91.50 99 ASN A O 1
ATOM 785 N N . PHE A 1 100 ? -0.826 -4.744 0.780 1.00 90.19 100 PHE A N 1
ATOM 786 C CA . PHE A 1 100 ? -0.449 -3.837 -0.295 1.00 90.19 100 PHE A CA 1
ATOM 787 C C . PHE A 1 100 ? -1.663 -3.482 -1.160 1.00 90.19 100 PHE A C 1
ATOM 789 O O . PHE A 1 100 ? -2.339 -4.364 -1.681 1.00 90.19 100 PHE A O 1
ATOM 796 N N . HIS A 1 101 ? -1.911 -2.184 -1.333 1.00 90.75 101 HIS A N 1
ATOM 797 C CA . HIS A 1 101 ? -2.971 -1.662 -2.196 1.00 90.75 101 HIS A CA 1
ATOM 798 C C . HIS A 1 101 ? -2.414 -1.048 -3.486 1.00 90.75 101 HIS A C 1
ATOM 800 O O . HIS A 1 101 ? -3.012 -1.179 -4.550 1.00 90.75 101 HIS A O 1
ATOM 806 N N . GLY A 1 102 ? -1.257 -0.387 -3.414 1.00 89.44 102 GLY A N 1
ATOM 807 C CA . GLY A 1 102 ? -0.624 0.209 -4.587 1.00 89.44 102 GLY A CA 1
ATOM 808 C C . GLY A 1 102 ? 0.669 0.948 -4.270 1.00 89.44 102 GLY A C 1
ATOM 809 O O . GLY A 1 102 ? 1.077 1.063 -3.116 1.00 89.44 102 GLY A O 1
ATOM 810 N N . MET A 1 103 ? 1.308 1.480 -5.307 1.00 88.81 103 MET A N 1
ATOM 811 C CA . MET A 1 103 ? 2.505 2.315 -5.207 1.00 88.81 103 MET A CA 1
ATOM 812 C C . MET A 1 103 ? 2.304 3.581 -6.040 1.00 88.81 103 MET A C 1
ATOM 814 O O . MET A 1 103 ? 1.679 3.536 -7.097 1.00 88.81 103 MET A O 1
ATOM 818 N N . ASP A 1 104 ? 2.827 4.699 -5.557 1.00 88.50 104 ASP A N 1
ATOM 819 C CA . ASP A 1 104 ? 2.784 5.997 -6.218 1.00 88.50 104 ASP A CA 1
ATOM 820 C C . ASP A 1 104 ? 4.139 6.707 -6.086 1.00 88.50 104 ASP A C 1
ATOM 822 O O . ASP A 1 104 ? 4.957 6.377 -5.220 1.00 88.50 104 ASP A O 1
ATOM 826 N N . LEU A 1 105 ? 4.389 7.693 -6.940 1.00 86.31 105 LEU A N 1
ATOM 827 C CA . LEU A 1 105 ? 5.588 8.529 -6.885 1.00 86.31 105 LEU A CA 1
ATOM 828 C C . LEU A 1 105 ? 5.252 9.897 -6.287 1.00 86.31 105 LEU A C 1
ATOM 830 O O . LEU A 1 105 ? 4.146 10.419 -6.425 1.00 86.31 105 LEU A O 1
ATOM 834 N N . ILE A 1 106 ? 6.218 10.529 -5.620 1.00 85.81 106 ILE A N 1
ATOM 835 C CA . ILE A 1 106 ? 6.033 11.906 -5.151 1.00 85.81 106 ILE A CA 1
ATOM 836 C C . ILE A 1 106 ? 5.866 12.837 -6.358 1.00 85.81 106 ILE A C 1
ATOM 838 O O . ILE A 1 106 ? 6.716 12.886 -7.246 1.00 85.81 106 ILE A O 1
ATOM 842 N N . ARG A 1 107 ? 4.796 13.645 -6.329 1.00 80.50 107 ARG A N 1
ATOM 843 C CA . ARG A 1 107 ? 4.427 14.631 -7.363 1.00 80.50 107 ARG A CA 1
ATOM 844 C C . ARG A 1 107 ? 5.598 15.480 -7.872 1.00 80.50 107 ARG A C 1
ATOM 846 O O . ARG A 1 107 ? 5.683 15.725 -9.067 1.00 80.50 107 ARG A O 1
ATOM 853 N N . ASN A 1 108 ? 6.516 15.895 -6.994 1.00 80.06 108 ASN A N 1
ATOM 854 C CA . ASN A 1 108 ? 7.683 16.700 -7.374 1.00 80.06 108 ASN A CA 1
ATOM 855 C C . ASN A 1 108 ? 8.571 16.008 -8.425 1.00 80.06 108 ASN A C 1
ATOM 857 O O . ASN A 1 108 ? 9.048 16.650 -9.352 1.00 80.06 108 ASN A O 1
ATOM 861 N N . ILE A 1 109 ? 8.747 14.688 -8.333 1.00 74.31 109 ILE A N 1
ATOM 862 C CA . ILE A 1 109 ? 9.536 13.934 -9.318 1.00 74.31 109 ILE A CA 1
ATOM 863 C C . ILE A 1 109 ? 8.766 13.787 -10.627 1.00 74.31 109 ILE A C 1
ATOM 865 O O . ILE A 1 109 ? 9.342 13.939 -11.699 1.00 74.31 109 ILE A O 1
ATOM 869 N N . PHE A 1 110 ? 7.458 13.549 -10.540 1.00 65.88 110 PHE A N 1
ATOM 870 C CA . PHE A 1 110 ? 6.605 13.430 -11.719 1.00 65.88 110 PHE A CA 1
ATOM 871 C C . PHE A 1 110 ? 6.566 14.729 -12.542 1.00 65.88 110 PHE A C 1
ATOM 873 O O . PHE A 1 110 ? 6.673 14.689 -13.762 1.00 65.88 110 PHE A O 1
ATOM 880 N N . HIS A 1 111 ? 6.472 15.888 -11.883 1.00 64.12 111 HIS A N 1
ATOM 881 C CA . HIS A 1 111 ? 6.462 17.194 -12.553 1.00 64.12 111 HIS A CA 1
ATOM 882 C C . HIS A 1 111 ? 7.862 17.734 -12.884 1.00 64.12 111 HIS A C 1
ATOM 884 O O . HIS A 1 111 ? 7.999 18.542 -13.800 1.00 64.12 111 HIS A O 1
ATOM 890 N N . GLY A 1 112 ? 8.898 17.298 -12.160 1.00 61.56 112 GLY A N 1
ATOM 891 C CA . GLY A 1 112 ? 10.294 17.650 -12.429 1.00 61.56 112 GLY A CA 1
ATOM 892 C C . GLY A 1 112 ? 10.886 16.929 -13.644 1.00 61.56 112 GLY A C 1
ATOM 893 O O . GLY A 1 112 ? 11.893 17.375 -14.196 1.00 61.56 112 GLY A O 1
ATOM 894 N N . GLN A 1 113 ? 10.260 15.843 -14.107 1.00 61.97 113 GLN A N 1
ATOM 895 C CA . GLN A 1 113 ? 10.607 15.239 -15.386 1.00 61.97 113 GLN A CA 1
ATOM 896 C C . GLN A 1 113 ? 10.132 16.144 -16.530 1.00 61.97 113 GLN A C 1
ATOM 898 O O . GLN A 1 113 ? 8.938 16.263 -16.805 1.00 61.97 113 GLN A O 1
ATOM 903 N N . LYS A 1 114 ? 11.083 16.765 -17.245 1.00 56.78 114 LYS A N 1
ATOM 904 C CA . LYS A 1 114 ? 10.815 17.310 -18.585 1.00 56.78 114 LYS A CA 1
ATOM 905 C C . LYS A 1 114 ? 10.141 16.208 -19.398 1.00 56.78 114 LYS A C 1
ATOM 907 O O . LYS A 1 114 ? 10.664 15.097 -19.438 1.00 56.78 114 LYS A O 1
ATOM 912 N N . THR A 1 115 ? 9.008 16.522 -20.038 1.00 46.53 115 THR A N 1
ATOM 913 C CA . THR A 1 115 ? 8.288 15.601 -20.931 1.00 46.53 115 THR A CA 1
ATOM 914 C C . THR A 1 115 ? 9.302 14.865 -21.792 1.00 46.53 115 THR A C 1
ATOM 916 O O . THR A 1 115 ? 10.007 15.512 -22.572 1.00 46.53 115 THR A O 1
ATOM 919 N N . TRP A 1 116 ? 9.423 13.556 -21.588 1.00 49.38 116 TRP A N 1
ATOM 920 C CA . TRP A 1 116 ? 10.427 12.735 -22.246 1.00 49.38 116 TRP A CA 1
ATOM 921 C C . TRP A 1 116 ? 10.186 12.810 -23.754 1.00 49.38 116 TRP A C 1
ATOM 923 O O . TRP A 1 116 ? 9.244 12.225 -24.287 1.00 49.38 116 TRP A O 1
ATOM 933 N N . LYS A 1 117 ? 10.985 13.630 -24.436 1.00 57.56 117 LYS A N 1
ATOM 934 C CA . LYS A 1 117 ? 11.006 13.726 -25.889 1.00 57.56 117 LYS A CA 1
ATOM 935 C C . LYS A 1 117 ? 12.310 13.080 -26.323 1.00 57.56 117 LYS A C 1
ATOM 937 O O . LYS A 1 117 ? 13.364 13.636 -26.011 1.00 57.56 117 LYS A O 1
ATOM 942 N N . PRO A 1 118 ? 12.275 11.933 -27.017 1.00 64.06 118 PRO A N 1
ATOM 943 C CA . PRO A 1 118 ? 13.488 11.389 -27.586 1.00 64.06 118 PRO A CA 1
ATOM 944 C C . PRO A 1 118 ? 13.938 12.345 -28.695 1.00 64.06 118 PRO A C 1
ATOM 946 O O . PRO A 1 118 ? 13.367 12.363 -29.781 1.00 64.06 118 PRO A O 1
ATOM 949 N N . PHE A 1 119 ? 14.922 13.192 -28.386 1.00 63.69 119 PHE A N 1
ATOM 950 C CA . PHE A 1 119 ? 15.330 14.318 -29.234 1.00 63.69 119 PHE A CA 1
ATOM 951 C C . PHE A 1 119 ? 15.908 13.861 -30.589 1.00 63.69 119 PHE A C 1
ATOM 953 O O . PHE A 1 119 ? 15.905 14.631 -31.542 1.00 63.69 119 PHE A O 1
ATOM 960 N N . TYR A 1 120 ? 16.299 12.584 -30.700 1.00 68.94 120 TYR A N 1
ATOM 961 C CA . TYR A 1 120 ? 16.891 11.996 -31.906 1.00 68.94 120 TYR A CA 1
ATOM 962 C C . TYR A 1 120 ? 16.356 10.603 -32.296 1.00 68.94 120 TYR A C 1
ATOM 964 O O . TYR A 1 120 ? 16.848 10.015 -33.258 1.00 68.94 120 TYR A O 1
ATOM 972 N N . ALA A 1 121 ? 15.368 10.033 -31.591 1.00 73.00 121 ALA A N 1
ATOM 973 C CA . ALA A 1 121 ? 14.903 8.681 -31.927 1.00 73.00 121 ALA A CA 1
ATOM 974 C C . ALA A 1 121 ? 13.949 8.690 -33.127 1.00 73.00 121 ALA A C 1
ATOM 976 O O . ALA A 1 121 ? 13.018 9.495 -33.210 1.00 73.00 121 ALA A O 1
ATOM 977 N N . ARG A 1 122 ? 14.126 7.731 -34.039 1.00 77.81 122 ARG A N 1
ATOM 978 C CA . ARG A 1 122 ? 13.217 7.538 -35.175 1.00 77.81 122 ARG A CA 1
ATOM 979 C C . ARG A 1 122 ? 11.831 7.138 -34.678 1.00 77.81 122 ARG A C 1
ATOM 981 O O . ARG A 1 122 ? 11.700 6.338 -33.756 1.00 77.81 122 ARG A O 1
ATOM 988 N N . HIS A 1 123 ? 10.786 7.586 -35.372 1.00 80.00 123 HIS A N 1
ATOM 989 C CA . HIS A 1 123 ? 9.384 7.274 -35.046 1.00 80.00 123 HIS A CA 1
ATOM 990 C C . HIS A 1 123 ? 9.108 5.774 -34.847 1.00 80.00 123 HIS A C 1
ATOM 992 O O . HIS A 1 123 ? 8.380 5.378 -33.937 1.00 80.00 123 HIS A O 1
ATOM 998 N N . TRP A 1 124 ? 9.731 4.919 -35.666 1.00 79.62 124 TRP A N 1
ATOM 999 C CA . TRP A 1 124 ? 9.648 3.466 -35.501 1.00 79.62 124 TRP A CA 1
ATOM 1000 C C . TRP A 1 124 ? 10.212 3.000 -34.147 1.00 79.62 124 TRP A C 1
ATOM 1002 O O . TRP A 1 124 ? 9.587 2.156 -33.512 1.00 79.62 124 TRP A O 1
ATOM 1012 N N . GLN A 1 125 ? 11.332 3.56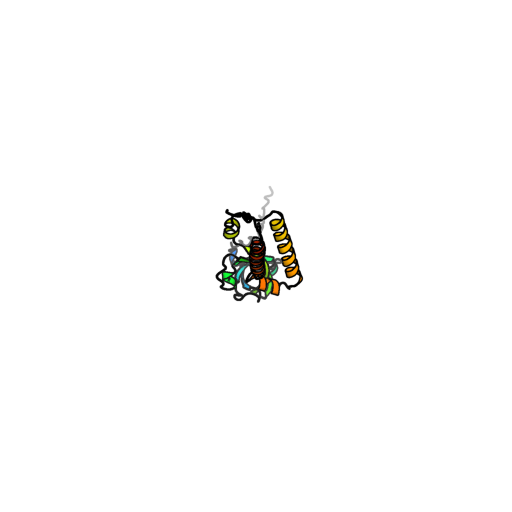9 -33.679 1.00 79.12 125 GLN A N 1
ATOM 1013 C CA . GLN A 1 125 ? 11.975 3.208 -32.405 1.00 79.12 125 GLN A CA 1
ATOM 1014 C C . GLN A 1 125 ? 11.057 3.569 -31.236 1.00 79.12 125 GLN A C 1
ATOM 1016 O O . GLN A 1 125 ? 10.777 2.728 -30.384 1.00 79.12 125 GLN A O 1
ATOM 1021 N N . VAL A 1 126 ? 10.487 4.777 -31.269 1.00 80.94 126 VAL A N 1
ATOM 1022 C CA . VAL A 1 126 ? 9.563 5.282 -30.239 1.00 80.94 126 VAL A CA 1
ATOM 1023 C C . VAL A 1 126 ? 8.329 4.388 -30.085 1.00 80.94 126 VAL A C 1
ATOM 1025 O O . VAL A 1 126 ? 7.831 4.205 -28.980 1.00 80.94 126 VAL A O 1
ATOM 1028 N N . ARG A 1 127 ? 7.851 3.762 -31.168 1.00 83.75 127 ARG A N 1
ATOM 1029 C CA . ARG A 1 127 ? 6.701 2.841 -31.123 1.00 83.75 127 ARG A CA 1
ATOM 1030 C C . ARG A 1 127 ? 7.016 1.458 -30.550 1.00 83.75 127 ARG A C 1
ATOM 1032 O O . ARG A 1 127 ? 6.079 0.758 -30.163 1.00 83.75 127 ARG A O 1
ATOM 1039 N N . GLN A 1 128 ? 8.279 1.031 -30.519 1.00 81.56 128 GLN A N 1
ATOM 1040 C CA . GLN A 1 128 ? 8.656 -0.275 -29.961 1.00 81.56 128 GLN A CA 1
ATOM 1041 C C . GLN A 1 128 ? 8.753 -0.243 -28.434 1.00 81.56 128 GLN A C 1
ATOM 1043 O O . GLN A 1 128 ? 8.415 -1.237 -27.792 1.00 81.56 128 GLN A O 1
ATOM 1048 N N . ILE A 1 129 ? 9.147 0.898 -27.860 1.00 82.38 129 ILE A N 1
ATOM 1049 C CA . ILE A 1 129 ? 9.318 1.092 -26.413 1.00 82.38 129 ILE A CA 1
ATOM 1050 C C . ILE A 1 129 ? 8.037 0.736 -25.637 1.00 82.38 129 ILE A C 1
ATOM 1052 O O . ILE A 1 129 ? 8.072 -0.246 -24.897 1.00 82.38 129 ILE A O 1
ATOM 1056 N N . PRO A 1 130 ? 6.869 1.383 -25.851 1.00 85.19 130 PRO A N 1
ATOM 1057 C CA . PRO A 1 130 ? 5.669 1.075 -25.070 1.00 85.19 130 PRO A CA 1
ATOM 1058 C C . PRO A 1 130 ? 5.196 -0.371 -25.266 1.00 85.19 130 PRO A C 1
ATOM 1060 O O . PRO A 1 130 ? 4.716 -0.997 -24.324 1.00 85.19 130 PRO A O 1
ATOM 1063 N N . LYS A 1 131 ? 5.377 -0.949 -26.464 1.00 89.06 131 LYS A N 1
ATOM 1064 C CA . LYS A 1 131 ? 5.028 -2.354 -26.738 1.00 89.06 131 LYS A CA 1
ATOM 1065 C C . LYS A 1 131 ? 5.880 -3.311 -25.910 1.00 89.06 131 LYS A C 1
ATOM 1067 O O . LYS A 1 131 ? 5.360 -4.277 -25.352 1.00 89.06 131 LYS A O 1
ATOM 1072 N N . LYS A 1 132 ? 7.186 -3.051 -25.834 1.00 87.50 132 LYS A N 1
ATOM 1073 C CA . LYS A 1 132 ? 8.123 -3.838 -25.032 1.00 87.50 132 LYS A CA 1
ATOM 1074 C C . LYS A 1 132 ? 7.841 -3.658 -23.543 1.00 87.50 132 LYS A C 1
ATOM 1076 O O . LYS A 1 132 ? 7.789 -4.664 -22.836 1.00 87.50 132 LYS A O 1
ATOM 1081 N N . THR A 1 133 ? 7.597 -2.423 -23.100 1.00 85.88 133 THR A N 1
ATOM 1082 C CA . THR A 1 133 ? 7.271 -2.103 -21.706 1.00 85.88 133 THR A CA 1
ATOM 1083 C C . THR A 1 133 ? 6.038 -2.860 -21.236 1.00 85.88 133 THR A C 1
ATOM 1085 O O . THR A 1 133 ? 6.110 -3.603 -20.260 1.00 85.88 133 THR A O 1
ATOM 1088 N N . ILE A 1 134 ? 4.937 -2.768 -21.983 1.00 88.62 134 ILE A N 1
ATOM 1089 C CA . ILE A 1 134 ? 3.692 -3.472 -21.655 1.00 88.62 134 ILE A CA 1
ATOM 1090 C C . ILE A 1 134 ? 3.914 -4.987 -21.666 1.00 88.62 134 ILE A C 1
ATOM 1092 O O . ILE A 1 134 ? 3.553 -5.657 -20.708 1.00 88.62 134 ILE A O 1
ATOM 1096 N N . LYS A 1 135 ? 4.573 -5.539 -22.694 1.00 90.44 135 LYS A N 1
ATOM 1097 C CA . LYS A 1 135 ? 4.804 -6.989 -22.795 1.00 90.44 135 LYS A CA 1
ATOM 1098 C C . LYS A 1 135 ? 5.578 -7.548 -21.599 1.00 90.44 135 LYS A C 1
ATO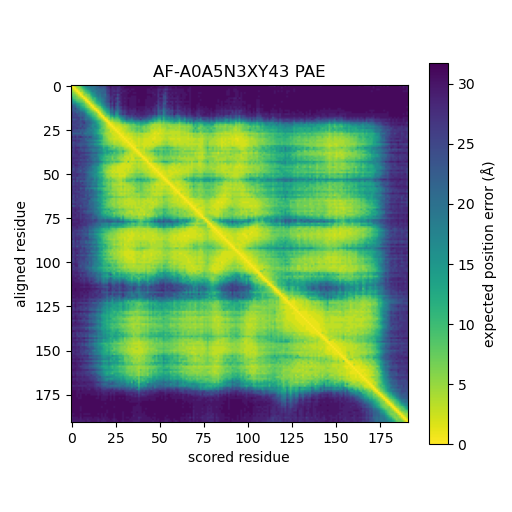M 1100 O O . LYS A 1 135 ? 5.225 -8.614 -21.099 1.00 90.44 135 LYS A O 1
ATOM 1105 N N . THR A 1 136 ? 6.633 -6.870 -21.155 1.00 88.25 136 THR A N 1
ATOM 1106 C CA . THR A 1 136 ? 7.414 -7.318 -19.994 1.00 88.25 136 THR A CA 1
ATOM 1107 C C . THR A 1 136 ? 6.628 -7.129 -18.694 1.00 88.25 136 THR A C 1
ATOM 1109 O O . THR A 1 136 ? 6.596 -8.060 -17.896 1.00 88.25 136 THR A O 1
ATOM 1112 N N . MET A 1 137 ? 5.916 -6.008 -18.517 1.00 87.06 137 MET A N 1
ATOM 1113 C CA . MET A 1 137 ? 5.074 -5.774 -17.334 1.00 87.06 137 MET A CA 1
ATOM 1114 C C . MET A 1 137 ? 3.947 -6.808 -17.214 1.00 87.06 137 MET A C 1
ATOM 1116 O O . MET A 1 137 ? 3.758 -7.394 -16.152 1.00 87.06 137 MET A O 1
ATOM 1120 N N . THR A 1 138 ? 3.237 -7.111 -18.306 1.00 89.81 138 THR A N 1
ATOM 1121 C CA . THR A 1 138 ? 2.208 -8.165 -18.328 1.00 89.81 138 THR A CA 1
ATOM 1122 C C . THR A 1 138 ? 2.814 -9.531 -18.017 1.00 89.81 138 THR A C 1
ATOM 1124 O O . THR A 1 138 ? 2.244 -10.303 -17.252 1.00 89.81 138 THR A O 1
ATOM 1127 N N . ARG A 1 139 ? 3.998 -9.821 -18.566 1.00 89.25 139 ARG A N 1
ATOM 1128 C CA . ARG A 1 139 ? 4.714 -11.074 -18.311 1.00 89.25 139 ARG A CA 1
ATOM 1129 C C . ARG A 1 139 ? 5.107 -11.223 -16.841 1.00 89.25 139 ARG A C 1
ATOM 1131 O O . ARG A 1 139 ? 5.043 -12.327 -16.318 1.00 89.25 139 ARG A O 1
ATOM 1138 N N . GLU A 1 140 ? 5.544 -10.151 -16.192 1.00 85.50 140 GLU A N 1
ATOM 1139 C CA . GLU A 1 140 ? 5.925 -10.176 -14.777 1.00 85.50 140 GLU A CA 1
ATOM 1140 C C . GLU A 1 140 ? 4.716 -10.214 -13.849 1.00 85.50 140 GLU A C 1
ATOM 1142 O O . GLU A 1 140 ? 4.724 -10.984 -12.892 1.00 85.50 140 GLU A O 1
ATOM 1147 N N . GLY A 1 141 ? 3.655 -9.468 -14.160 1.00 85.69 141 GLY A N 1
ATOM 1148 C CA . GLY A 1 141 ? 2.415 -9.490 -13.385 1.00 85.69 141 GLY A CA 1
ATOM 1149 C C . GLY A 1 141 ? 1.710 -10.848 -13.404 1.00 85.69 141 GLY A C 1
ATOM 1150 O O . GLY A 1 141 ? 1.103 -11.227 -12.414 1.00 85.69 141 GLY A O 1
ATOM 1151 N N . GLN A 1 142 ? 1.811 -11.606 -14.502 1.00 88.25 142 GLN A N 1
ATOM 1152 C CA . GLN A 1 142 ? 1.211 -12.944 -14.598 1.00 88.25 142 GLN A CA 1
ATOM 1153 C C . GLN A 1 142 ? 2.021 -14.048 -13.912 1.00 88.25 142 GLN A C 1
ATOM 1155 O O . GLN A 1 142 ? 1.466 -15.093 -13.592 1.00 88.25 142 GLN A O 1
ATOM 1160 N N . ARG A 1 143 ? 3.335 -13.866 -13.755 1.00 87.94 143 ARG A N 1
ATOM 1161 C CA . ARG A 1 143 ? 4.233 -14.921 -13.254 1.00 87.94 143 ARG A CA 1
ATOM 1162 C C . ARG A 1 143 ? 4.444 -14.885 -11.751 1.00 87.94 143 ARG A C 1
ATOM 1164 O O . ARG A 1 143 ? 4.803 -15.909 -11.188 1.00 87.94 143 ARG A O 1
ATOM 1171 N N . ASN A 1 144 ? 4.295 -13.712 -11.149 1.00 86.19 144 ASN A N 1
ATOM 1172 C CA . ASN A 1 144 ? 4.690 -13.471 -9.772 1.00 86.19 144 ASN A CA 1
ATOM 1173 C C . ASN A 1 144 ? 3.448 -13.323 -8.891 1.00 86.19 144 ASN A C 1
ATOM 1175 O O . ASN A 1 144 ? 2.515 -12.604 -9.250 1.00 86.19 144 ASN A O 1
ATOM 1179 N N . ASP A 1 145 ? 3.484 -13.913 -7.699 1.00 89.00 145 ASP A N 1
ATOM 1180 C CA . ASP A 1 145 ? 2.493 -13.634 -6.659 1.00 89.00 145 ASP A CA 1
ATOM 1181 C C . ASP A 1 145 ? 2.663 -12.215 -6.100 1.00 89.00 145 ASP A C 1
ATOM 1183 O O . ASP A 1 145 ? 3.738 -11.615 -6.187 1.00 89.00 145 ASP A O 1
ATOM 1187 N N . LEU A 1 146 ? 1.632 -11.688 -5.430 1.00 85.31 146 LEU A N 1
ATOM 1188 C CA . LEU A 1 146 ? 1.648 -10.333 -4.861 1.00 85.31 146 LEU A CA 1
ATOM 1189 C C . LEU A 1 146 ? 2.863 -10.078 -3.954 1.00 85.31 146 LEU A C 1
ATOM 1191 O O . LEU A 1 146 ? 3.483 -9.018 -4.014 1.00 85.31 146 LEU A O 1
ATOM 1195 N N . LYS A 1 147 ? 3.237 -11.065 -3.134 1.00 85.56 147 LYS A N 1
ATOM 1196 C CA . LYS A 1 147 ? 4.397 -10.967 -2.238 1.00 85.56 147 LYS A CA 1
ATOM 1197 C C . LYS A 1 147 ? 5.705 -10.817 -3.017 1.00 85.56 147 LYS A C 1
ATOM 1199 O O . LYS A 1 147 ? 6.554 -10.011 -2.642 1.00 85.56 147 LYS A O 1
ATOM 1204 N N . GLU A 1 148 ? 5.864 -11.582 -4.092 1.00 86.44 148 GLU A N 1
ATOM 1205 C CA . GLU A 1 148 ? 7.048 -11.520 -4.945 1.00 86.44 148 GLU A CA 1
ATOM 1206 C C . GLU A 1 148 ? 7.066 -10.227 -5.771 1.00 86.44 148 GLU A C 1
ATOM 1208 O O . GLU A 1 148 ? 8.112 -9.590 -5.896 1.00 86.44 148 GLU A O 1
ATOM 1213 N N . ALA A 1 149 ? 5.904 -9.787 -6.258 1.00 85.69 149 ALA A N 1
ATOM 1214 C CA . ALA A 1 149 ? 5.753 -8.514 -6.949 1.00 85.69 149 ALA A CA 1
ATOM 1215 C C . ALA A 1 149 ? 6.180 -7.338 -6.056 1.00 85.69 149 ALA A C 1
ATOM 1217 O O . ALA A 1 149 ? 7.000 -6.524 -6.475 1.00 85.69 149 ALA A O 1
ATOM 1218 N N . VAL A 1 150 ? 5.722 -7.279 -4.800 1.00 85.75 150 VAL A N 1
ATOM 1219 C CA . VAL A 1 150 ? 6.140 -6.236 -3.844 1.00 85.75 150 VAL A CA 1
ATOM 1220 C C . VAL A 1 150 ? 7.653 -6.267 -3.614 1.00 85.75 150 VAL A C 1
ATOM 1222 O O . VAL A 1 150 ? 8.297 -5.220 -3.657 1.00 85.75 150 VAL A O 1
ATOM 1225 N N . ASN A 1 151 ? 8.248 -7.452 -3.467 1.00 86.50 151 ASN A N 1
ATOM 1226 C CA . ASN A 1 151 ? 9.696 -7.581 -3.285 1.00 86.50 151 ASN A CA 1
ATOM 1227 C C . ASN A 1 151 ? 10.508 -7.100 -4.499 1.00 86.50 151 ASN A C 1
ATOM 1229 O O . ASN A 1 151 ? 11.634 -6.642 -4.323 1.00 86.50 151 ASN A O 1
ATOM 1233 N N . LYS A 1 152 ? 9.951 -7.170 -5.714 1.00 86.50 152 LYS A N 1
ATOM 1234 C CA . LYS A 1 152 ? 10.564 -6.628 -6.942 1.00 86.50 152 LYS A CA 1
ATOM 1235 C C . LYS A 1 152 ? 10.358 -5.122 -7.098 1.00 86.50 152 LYS A C 1
ATOM 1237 O O . LYS A 1 152 ? 11.230 -4.457 -7.665 1.00 86.50 152 LYS A O 1
ATOM 1242 N N . LEU A 1 153 ? 9.246 -4.594 -6.577 1.00 84.69 153 LEU A N 1
ATOM 1243 C CA . LEU A 1 153 ? 8.907 -3.166 -6.593 1.00 84.69 153 LEU A CA 1
ATOM 1244 C C . LEU A 1 153 ? 9.768 -2.339 -5.634 1.00 84.69 153 LEU A C 1
ATOM 1246 O O . LEU A 1 153 ? 10.067 -1.187 -5.938 1.00 84.69 153 LEU A O 1
ATOM 1250 N N . ILE A 1 154 ? 10.192 -2.918 -4.509 1.00 81.06 154 ILE A N 1
ATOM 1251 C CA . ILE A 1 154 ? 11.070 -2.267 -3.526 1.00 81.06 154 ILE A CA 1
ATOM 1252 C C . ILE A 1 154 ? 12.384 -1.770 -4.171 1.00 81.06 154 ILE A C 1
ATOM 1254 O O . ILE A 1 154 ? 12.642 -0.567 -4.122 1.00 81.06 154 ILE A O 1
ATOM 1258 N N . PRO A 1 155 ? 13.197 -2.628 -4.825 1.00 81.94 155 PRO A N 1
ATOM 1259 C CA . PRO A 1 155 ? 14.418 -2.195 -5.501 1.00 81.94 155 PRO A CA 1
ATOM 1260 C C . PRO A 1 155 ? 14.181 -1.673 -6.928 1.00 81.94 155 PRO A C 1
ATOM 1262 O O . PRO A 1 155 ? 15.152 -1.278 -7.579 1.00 81.94 155 PRO A O 1
ATOM 1265 N N . ASP A 1 156 ? 12.939 -1.711 -7.425 1.00 84.25 156 ASP A N 1
ATOM 1266 C CA . ASP A 1 156 ? 12.551 -1.429 -8.815 1.00 84.25 156 ASP A CA 1
ATOM 1267 C C . ASP A 1 156 ? 13.386 -2.195 -9.854 1.00 84.25 156 ASP A C 1
ATOM 1269 O O . ASP A 1 156 ? 13.978 -1.626 -10.773 1.00 84.25 156 ASP A O 1
ATOM 1273 N N . SER A 1 157 ? 13.477 -3.513 -9.659 1.00 82.81 157 SER A N 1
ATOM 1274 C CA . SER A 1 157 ? 14.243 -4.413 -10.538 1.00 82.81 157 SER A CA 1
ATOM 1275 C C . SER A 1 157 ? 13.784 -4.328 -11.997 1.00 82.81 157 SER A C 1
ATOM 1277 O O . SER A 1 157 ? 14.603 -4.128 -12.889 1.00 82.81 157 SER A O 1
ATOM 1279 N N . THR A 1 158 ? 12.472 -4.340 -12.226 1.00 83.62 158 THR A N 1
ATOM 1280 C CA . THR A 1 158 ? 11.866 -4.216 -13.553 1.00 83.62 158 THR A CA 1
ATOM 1281 C C . THR A 1 158 ? 12.256 -2.911 -14.249 1.00 83.62 158 THR A C 1
ATOM 1283 O O . THR A 1 158 ? 12.638 -2.924 -15.419 1.00 83.62 158 THR A O 1
ATOM 1286 N N . GLY A 1 159 ? 12.195 -1.771 -13.548 1.00 82.50 159 GLY A N 1
ATOM 1287 C CA . GLY A 1 159 ? 12.586 -0.475 -14.108 1.00 82.50 159 GLY A CA 1
ATOM 1288 C C . GLY A 1 159 ? 14.067 -0.424 -14.490 1.00 82.50 159 GLY A C 1
ATOM 1289 O O . GLY A 1 159 ? 14.420 0.077 -15.560 1.00 82.50 159 GLY A O 1
ATOM 1290 N N . LYS A 1 160 ? 14.935 -1.004 -13.655 1.00 86.12 160 LYS A N 1
ATOM 1291 C CA . LYS A 1 160 ? 16.377 -1.112 -13.928 1.00 86.12 160 LYS A CA 1
ATOM 1292 C C . LYS A 1 160 ? 16.677 -2.018 -15.124 1.00 86.12 160 LYS A C 1
ATOM 1294 O O . LYS A 1 160 ? 17.520 -1.662 -15.947 1.00 86.12 160 LYS A O 1
ATOM 1299 N N . ASP A 1 161 ? 15.959 -3.130 -15.266 1.00 84.19 161 ASP A N 1
ATOM 1300 C CA . ASP A 1 161 ? 16.105 -4.046 -16.402 1.00 84.19 161 ASP A CA 1
ATOM 1301 C C . ASP A 1 161 ? 15.746 -3.371 -17.733 1.00 84.19 161 ASP A C 1
ATOM 1303 O O . ASP A 1 161 ? 16.426 -3.577 -18.742 1.00 84.19 161 ASP A O 1
ATOM 1307 N N . PHE A 1 162 ? 14.720 -2.513 -17.742 1.00 83.12 162 PHE A N 1
ATOM 1308 C CA . PHE A 1 162 ? 14.399 -1.700 -18.916 1.00 83.12 162 PHE A CA 1
ATOM 1309 C C . PHE A 1 162 ? 15.496 -0.701 -19.253 1.00 83.12 162 PHE A C 1
ATOM 1311 O O . PHE A 1 162 ? 15.876 -0.609 -20.417 1.00 83.12 162 PHE A O 1
ATOM 1318 N N . LEU A 1 163 ? 16.024 0.007 -18.253 1.00 82.81 163 LEU A N 1
ATOM 1319 C CA . LEU A 1 163 ? 17.088 0.986 -18.468 1.00 82.81 163 LEU A CA 1
ATOM 1320 C C . LEU A 1 163 ? 18.342 0.317 -19.051 1.00 82.81 163 LEU A C 1
ATOM 1322 O O . LEU A 1 163 ? 18.957 0.825 -19.986 1.00 82.81 163 LEU A O 1
ATOM 1326 N N . ASN A 1 164 ? 18.692 -0.864 -18.537 1.00 85.69 164 ASN A N 1
ATOM 1327 C CA . ASN A 1 164 ? 19.805 -1.654 -19.052 1.00 85.69 164 ASN A CA 1
ATOM 1328 C C . ASN A 1 164 ? 19.560 -2.117 -20.500 1.00 85.69 164 ASN A C 1
ATOM 1330 O O . ASN A 1 164 ? 20.447 -2.026 -21.349 1.00 85.69 164 ASN A O 1
ATOM 1334 N N . TRP A 1 165 ? 18.340 -2.566 -20.807 1.00 84.44 165 TRP A N 1
ATOM 1335 C CA . TRP A 1 165 ? 17.955 -2.930 -22.170 1.00 84.44 165 TRP A CA 1
ATOM 1336 C C . TRP A 1 165 ? 18.023 -1.741 -23.138 1.00 84.44 165 TRP A C 1
ATOM 1338 O O . TRP A 1 165 ? 18.544 -1.903 -24.240 1.00 84.44 165 TRP A O 1
ATOM 1348 N N . GLU A 1 166 ? 17.545 -0.558 -22.745 1.00 77.44 166 GLU A N 1
ATOM 1349 C CA . GLU A 1 166 ? 17.622 0.653 -23.575 1.00 77.44 166 GLU A CA 1
ATOM 1350 C C . GLU A 1 166 ? 19.071 1.062 -23.846 1.00 77.44 166 GLU A C 1
ATOM 1352 O O . GLU A 1 166 ? 19.426 1.316 -24.997 1.00 77.44 166 GLU A O 1
ATOM 1357 N N . ASN A 1 167 ? 19.924 1.038 -22.819 1.00 79.38 167 ASN A N 1
ATOM 1358 C CA . ASN A 1 167 ? 21.348 1.323 -22.971 1.00 79.38 167 ASN A CA 1
ATOM 1359 C C . ASN A 1 167 ? 22.001 0.340 -23.954 1.00 79.38 167 ASN A C 1
ATOM 1361 O O . ASN A 1 167 ? 22.641 0.761 -24.915 1.00 79.38 167 ASN A O 1
ATOM 1365 N N . SER A 1 168 ? 21.781 -0.967 -23.775 1.00 78.50 168 SER A N 1
ATOM 1366 C CA . SER A 1 168 ? 22.291 -2.007 -24.681 1.00 78.50 168 SER A CA 1
ATOM 1367 C C . SER A 1 168 ? 21.777 -1.841 -26.116 1.00 78.50 168 SER A C 1
ATOM 1369 O O . SER A 1 168 ? 22.536 -1.991 -27.076 1.00 78.50 168 SER A O 1
ATOM 1371 N N . TRP A 1 169 ? 20.503 -1.485 -26.283 1.00 72.75 169 TRP A N 1
ATOM 1372 C CA . TRP A 1 169 ? 19.915 -1.256 -27.597 1.00 72.75 169 TRP A CA 1
ATOM 1373 C C . TRP A 1 169 ? 20.497 -0.014 -28.285 1.00 72.75 169 TRP A C 1
ATOM 1375 O O . TRP A 1 169 ? 20.720 -0.053 -29.495 1.00 72.75 169 TRP A O 1
ATOM 1385 N N . SER A 1 170 ? 20.814 1.044 -27.530 1.00 66.44 170 SER A N 1
ATOM 1386 C CA . SER A 1 170 ? 21.502 2.235 -28.047 1.00 66.44 170 SER A CA 1
ATOM 1387 C C . SER A 1 170 ? 22.887 1.890 -28.601 1.00 66.44 170 SER A C 1
ATOM 1389 O O . SER A 1 170 ? 23.183 2.230 -29.747 1.00 66.44 170 SER A O 1
ATOM 1391 N N . TYR A 1 171 ? 23.690 1.119 -27.855 1.00 64.94 171 TYR A N 1
ATOM 1392 C CA . TYR A 1 171 ? 25.025 0.688 -28.302 1.00 64.94 171 TYR A CA 1
ATOM 1393 C C . TYR A 1 171 ? 24.988 -0.133 -29.601 1.00 64.94 171 TYR A C 1
ATOM 1395 O O . TYR A 1 171 ? 25.824 0.055 -30.485 1.00 64.94 171 TYR A O 1
ATOM 1403 N N . LEU A 1 172 ? 24.001 -1.021 -29.761 1.00 61.53 172 LEU A N 1
ATOM 1404 C CA . LEU A 1 172 ? 23.848 -1.822 -30.985 1.00 61.53 172 LEU A CA 1
ATOM 1405 C C . LEU A 1 172 ? 23.410 -0.986 -32.200 1.00 61.53 172 LEU A C 1
ATOM 1407 O O . LEU A 1 172 ? 23.753 -1.312 -33.339 1.00 61.53 172 LEU A O 1
ATOM 1411 N N . VAL A 1 173 ? 22.654 0.091 -31.975 1.00 55.72 173 VAL A N 1
ATOM 1412 C CA . VAL A 1 173 ? 22.206 1.004 -33.038 1.00 55.72 173 VAL A CA 1
ATOM 1413 C C . VAL A 1 173 ? 23.343 1.927 -33.491 1.00 55.72 173 VAL A C 1
ATOM 1415 O O . VAL A 1 173 ? 23.479 2.160 -34.692 1.00 55.72 173 VAL A O 1
ATOM 1418 N N . GLU A 1 174 ? 24.191 2.397 -32.576 1.00 51.62 174 GLU A N 1
ATOM 1419 C CA . GLU A 1 174 ? 25.368 3.224 -32.893 1.00 51.62 174 GLU A CA 1
ATOM 1420 C C . GLU A 1 174 ? 26.497 2.415 -33.557 1.00 51.62 174 GLU A C 1
ATOM 1422 O O . GLU A 1 174 ? 27.137 2.898 -34.494 1.00 51.62 174 GLU A O 1
ATOM 1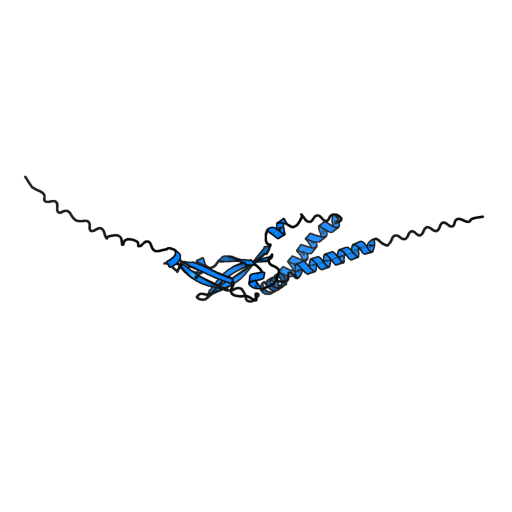427 N N . GLY A 1 175 ? 26.673 1.142 -33.181 1.00 43.09 175 GLY A N 1
ATOM 1428 C CA . GLY A 1 175 ? 27.638 0.228 -33.808 1.00 43.09 175 GLY A CA 1
ATOM 1429 C C . GLY A 1 175 ? 27.351 -0.117 -35.278 1.00 43.09 175 GLY A C 1
ATOM 1430 O O . GLY A 1 175 ? 28.219 -0.644 -35.966 1.00 43.09 175 GLY A O 1
ATOM 1431 N N . SER A 1 176 ? 26.161 0.211 -35.793 1.00 39.94 176 SER A N 1
ATOM 1432 C CA . SER A 1 176 ? 25.799 0.011 -37.206 1.00 39.94 176 SER A CA 1
ATOM 1433 C C . SER A 1 176 ? 26.168 1.203 -38.109 1.00 39.94 176 SER A C 1
ATOM 1435 O O . SER A 1 176 ? 25.912 1.159 -39.312 1.00 39.94 176 SER A O 1
ATOM 1437 N N . SER A 1 177 ? 26.760 2.274 -37.562 1.00 37.56 177 SER A N 1
ATOM 1438 C CA . SER A 1 177 ? 27.090 3.503 -38.306 1.00 37.56 177 SER A CA 1
ATOM 1439 C C . SER A 1 177 ? 28.534 3.583 -38.837 1.00 37.56 177 SER A C 1
ATOM 1441 O O . SER A 1 177 ? 28.845 4.546 -39.538 1.00 37.56 177 SER A O 1
ATOM 1443 N N . SER A 1 178 ? 29.426 2.624 -38.557 1.00 32.47 178 SER A N 1
ATOM 1444 C CA . SER A 1 178 ? 30.827 2.674 -39.035 1.00 32.47 178 SER A CA 1
ATOM 1445 C C . SER A 1 178 ? 31.104 1.866 -40.313 1.00 32.47 178 SER A C 1
ATOM 1447 O O . SER A 1 178 ? 32.225 1.859 -40.811 1.00 32.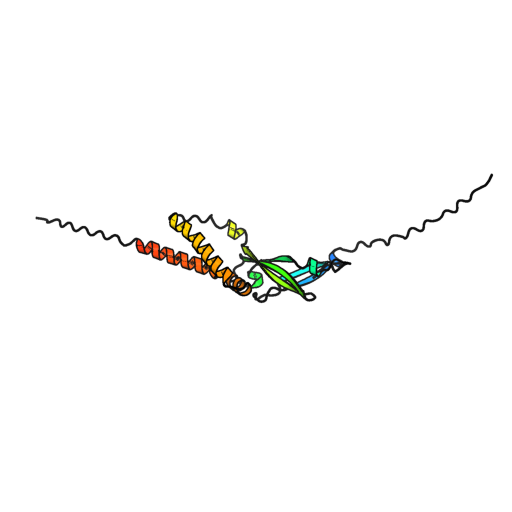47 178 SER A O 1
ATOM 1449 N N . GLY A 1 179 ? 30.091 1.227 -40.902 1.00 36.22 179 GLY A N 1
ATOM 1450 C CA . GLY A 1 179 ? 30.225 0.445 -42.133 1.00 36.22 179 GLY A CA 1
ATOM 1451 C C . GLY A 1 179 ? 29.885 1.225 -43.403 1.00 36.22 179 GLY A C 1
ATOM 1452 O O . GLY A 1 179 ? 28.960 0.841 -44.113 1.00 36.22 179 GLY A O 1
ATOM 1453 N N . LYS A 1 180 ? 30.603 2.309 -43.718 1.00 34.09 180 LYS A N 1
ATOM 1454 C CA . LYS A 1 180 ? 30.689 2.796 -45.106 1.00 34.09 180 LYS A CA 1
ATOM 1455 C C . LYS A 1 180 ? 32.116 2.612 -45.597 1.00 34.09 180 LYS A C 1
ATOM 1457 O O . LYS A 1 180 ? 32.970 3.469 -45.411 1.00 34.09 180 LYS A O 1
ATOM 1462 N N . ALA A 1 181 ? 32.336 1.458 -46.218 1.00 43.31 181 ALA A N 1
ATOM 1463 C CA . ALA A 1 181 ? 33.425 1.257 -47.151 1.00 43.31 181 ALA A CA 1
ATOM 1464 C C . ALA A 1 181 ? 33.239 2.232 -48.325 1.00 43.31 181 ALA A C 1
ATOM 1466 O O . ALA A 1 181 ? 32.315 2.078 -49.120 1.00 43.31 181 ALA A O 1
ATOM 1467 N N . THR A 1 182 ? 34.094 3.244 -48.416 1.00 33.28 182 THR A N 1
ATOM 1468 C CA . THR A 1 182 ? 34.410 3.908 -49.684 1.00 33.28 182 THR A CA 1
ATOM 1469 C C . THR A 1 182 ? 35.722 3.314 -50.166 1.00 33.28 182 THR A C 1
ATOM 1471 O O . THR A 1 182 ? 36.799 3.794 -49.820 1.00 33.28 182 THR A O 1
ATOM 1474 N N . GLY A 1 183 ? 35.616 2.202 -50.891 1.00 38.94 183 GLY A N 1
ATOM 1475 C CA . GLY A 1 183 ? 36.627 1.829 -51.863 1.00 38.94 183 GLY A CA 1
ATOM 1476 C C . GLY A 1 183 ? 36.268 2.541 -53.155 1.00 38.94 183 GLY A C 1
ATOM 1477 O O . GLY A 1 183 ? 35.281 2.175 -53.774 1.00 38.94 183 GLY A O 1
ATOM 1478 N N . ASP A 1 184 ? 37.047 3.554 -53.513 1.00 31.78 184 ASP A N 1
ATOM 1479 C CA . ASP A 1 184 ? 37.158 4.043 -54.882 1.00 31.78 184 ASP A CA 1
ATOM 1480 C C . ASP A 1 184 ? 38.655 4.211 -55.153 1.00 31.78 184 ASP A C 1
ATOM 1482 O O . ASP A 1 184 ? 39.279 5.222 -54.830 1.00 31.78 184 ASP A O 1
ATOM 1486 N N . GLU A 1 185 ? 39.251 3.149 -55.694 1.00 39.12 185 GLU A N 1
ATOM 1487 C CA . GLU A 1 185 ? 40.537 3.217 -56.371 1.00 39.12 185 GLU A CA 1
ATOM 1488 C C . GLU A 1 185 ? 40.345 4.040 -57.650 1.00 39.12 185 GLU A C 1
ATOM 1490 O O . GLU A 1 185 ? 39.715 3.599 -58.608 1.00 39.12 185 GLU A O 1
ATOM 1495 N N . THR A 1 186 ? 40.913 5.241 -57.703 1.00 36.53 186 THR A N 1
ATOM 1496 C CA . THR A 1 186 ? 41.245 5.872 -58.984 1.00 36.53 186 THR A CA 1
ATOM 1497 C C . THR A 1 186 ? 42.722 6.221 -58.975 1.00 36.53 186 THR A C 1
ATOM 1499 O O . THR A 1 186 ? 43.159 7.222 -58.412 1.00 36.53 186 THR A O 1
ATOM 1502 N N . GLY A 1 187 ? 43.512 5.336 -59.585 1.00 34.72 187 GLY A N 1
ATOM 1503 C CA . GLY A 1 187 ? 44.919 5.568 -59.864 1.00 34.72 187 GLY A CA 1
ATOM 1504 C C . GLY A 1 187 ? 45.085 6.694 -60.881 1.00 34.72 187 GLY A C 1
ATOM 1505 O O . GLY A 1 187 ? 44.783 6.528 -62.061 1.00 34.72 187 GLY A O 1
ATOM 1506 N N . ALA A 1 188 ? 45.615 7.829 -60.432 1.00 37.16 188 ALA A N 1
ATOM 1507 C CA . ALA A 1 188 ? 46.182 8.841 -61.309 1.00 37.16 188 ALA A CA 1
ATOM 1508 C C . ALA A 1 188 ? 47.652 8.485 -61.590 1.00 37.16 188 ALA A C 1
ATOM 1510 O O . ALA A 1 188 ? 48.518 8.609 -60.724 1.00 37.16 188 ALA A O 1
ATOM 1511 N N . LYS A 1 189 ? 47.933 8.024 -62.816 1.00 39.00 189 LYS A N 1
ATOM 1512 C CA . LYS A 1 189 ? 49.290 7.979 -63.380 1.00 39.00 189 LYS A CA 1
ATOM 1513 C C . LYS A 1 189 ? 49.794 9.414 -63.551 1.00 39.00 189 LYS A C 1
ATOM 1515 O O . LYS A 1 189 ? 49.234 10.158 -64.351 1.00 39.00 189 LYS A O 1
ATOM 1520 N N . VAL A 1 190 ? 50.873 9.761 -62.856 1.00 36.44 190 VAL A N 1
ATOM 1521 C CA . VAL A 1 190 ? 51.715 10.916 -63.188 1.00 36.44 190 VAL A CA 1
ATOM 1522 C C . VAL A 1 190 ? 52.752 10.453 -64.211 1.00 36.44 190 VAL A C 1
ATOM 1524 O O . VAL A 1 190 ? 53.389 9.413 -64.027 1.00 36.44 190 VAL A O 1
ATOM 1527 N N . LYS A 1 191 ? 52.871 11.204 -65.302 1.00 34.69 191 LYS A N 1
ATOM 1528 C CA . LYS A 1 191 ? 53.957 11.145 -66.277 1.00 34.69 191 LYS A CA 1
ATOM 1529 C C . LYS A 1 191 ? 54.593 12.525 -66.326 1.00 34.69 191 LYS A C 1
ATOM 1531 O O . LYS A 1 191 ? 53.825 13.497 -66.142 1.00 34.69 191 LYS A O 1
#

Solvent-accessible surface area (backbone atoms only — not comparable to full-atom values): 11829 Å² total; per-residue (Å²): 137,86,84,81,81,80,79,78,75,76,77,78,69,75,75,70,74,75,77,72,89,68,65,76,67,82,50,41,46,78,28,42,32,32,50,44,86,92,40,78,45,34,74,77,50,72,49,79,44,54,55,63,53,92,91,48,54,42,64,68,73,48,36,76,45,71,44,79,43,42,39,29,75,30,64,74,47,92,60,61,53,40,30,40,30,33,26,26,76,46,72,59,90,56,38,32,40,29,43,88,70,46,74,48,67,43,63,68,61,66,70,65,48,71,80,89,64,72,90,79,60,54,72,72,57,64,60,46,50,62,55,52,51,50,54,52,50,54,53,50,62,73,71,43,54,72,71,55,46,51,64,38,57,72,79,35,50,68,63,50,52,50,52,52,49,51,53,55,51,50,53,61,60,60,69,66,71,75,82,73,86,81,82,76,90,74,87,78,84,86,129

Foldseek 3Di:
DDDDDPPPPPPPPPPPPPPDPDDPQVQKDKAFEFEDPLWPDGTPDIDIFGPDDDPDHRFVVQFQDWDKDALCNTHVDPRRFKIWIWTFDDDDPRYTYTDGDDMDGHPCVVVVDDPDDPPDDDPVVVVVLVVVLVVVVVVDVVPDDPSVVVNCVSVVVVVVVSVVVVVVVVVVVVVVPPPDDPDDDDDDDDD

Secondary structure (DSSP, 8-state):
-----------------------SGGGEEEEEEE--TTSS--EEEEEEEEPPBTTB-HHHHHTT-EEEEEHHHHH--S-TTEEEEEEEEEEETTEEEEEEEEEEE-HHHHHHS-----SS--HHHHHHHHHHHHHHHHHHHHHS-HHHHHHHHTTTHHHHHHHHHHHHHHHHHHTTSS-------------

Sequence (191 aa):
MAVVKNKRLTKGGKKRAKKTVVDPVSKKDWYDMKASVSFNIRNIGKNLVTRTQGTKITSDGLRDCVFEMSLTNLQNDEVAFRKFKLIIENVQGKNCLTNFHGMDLIRNIFHGQKTWKPFYARHWQVRQIPKKTIKTMTREGQRNDLKEAVNKLIPDSTGKDFLNWENSWSYLVEGSSSGKATGDETGAKVK

Radius of gyration: 34.22 Å; Cα contacts (8 Å, |Δi|>4): 188; chains: 1; bounding box: 125×45×108 Å

Mean predicted aligned error: 14.15 Å